Protein AF-A0A2A2Q3I4-F1 (afdb_monomer)

pLDDT: mean 73.1, std 19.19, range [35.22, 96.69]

Structure (mmCIF, N/CA/C/O backbone):
data_AF-A0A2A2Q3I4-F1
#
_entry.id   AF-A0A2A2Q3I4-F1
#
loop_
_atom_site.group_PDB
_atom_site.id
_atom_site.type_symbol
_atom_site.label_atom_id
_atom_site.label_alt_id
_atom_site.label_comp_id
_atom_site.label_asym_id
_atom_site.label_entity_id
_atom_site.label_seq_id
_atom_site.pdbx_PDB_ins_code
_atom_site.Cartn_x
_atom_site.Cartn_y
_atom_site.Cartn_z
_atom_site.occupancy
_atom_site.B_iso_or_equiv
_atom_site.auth_seq_id
_atom_site.auth_comp_id
_atom_site.auth_asym_id
_atom_site.auth_atom_id
_atom_site.pdbx_PDB_model_num
ATOM 1 N N . MET A 1 1 ? -49.721 25.293 -14.050 1.00 52.91 1 MET A N 1
ATOM 2 C CA . MET A 1 1 ? -49.684 25.487 -15.521 1.00 52.91 1 MET A CA 1
ATOM 3 C C . MET A 1 1 ? -48.793 26.660 -15.974 1.00 52.91 1 MET A C 1
ATOM 5 O O . MET A 1 1 ? -49.054 27.247 -17.011 1.00 52.91 1 MET A O 1
ATOM 9 N N . LYS A 1 2 ? -47.725 27.016 -15.240 1.00 48.75 2 LYS A N 1
ATOM 10 C CA . LYS A 1 2 ? -46.837 28.145 -15.600 1.00 48.75 2 LYS A CA 1
ATOM 11 C C . LYS A 1 2 ? -45.471 27.684 -16.133 1.00 48.75 2 LYS A C 1
ATOM 13 O O . LYS A 1 2 ? -44.851 28.378 -16.923 1.00 48.75 2 LYS A O 1
ATOM 18 N N . HIS A 1 3 ? -45.068 26.459 -15.789 1.00 54.72 3 HIS A N 1
ATOM 19 C CA . HIS A 1 3 ? -43.813 25.847 -16.243 1.00 54.72 3 HIS A CA 1
ATOM 20 C C . HIS A 1 3 ? -43.921 25.132 -17.601 1.00 54.72 3 HIS A C 1
ATOM 22 O O . HIS A 1 3 ? -42.904 24.892 -18.238 1.00 54.72 3 HIS A O 1
ATOM 28 N N . LEU A 1 4 ? -45.141 24.854 -18.084 1.00 57.91 4 LEU A N 1
ATOM 29 C CA . LEU A 1 4 ? -45.363 24.232 -19.397 1.00 57.91 4 LEU A CA 1
ATOM 30 C C . LEU A 1 4 ? -45.129 25.227 -20.552 1.00 57.91 4 LEU A C 1
ATOM 32 O O . LEU A 1 4 ? -44.600 24.862 -21.593 1.00 57.91 4 LEU A O 1
ATOM 36 N N . LEU A 1 5 ? -45.467 26.504 -20.344 1.00 56.69 5 LEU A N 1
ATOM 37 C CA . LEU A 1 5 ? -45.276 27.565 -21.340 1.00 56.69 5 LEU A CA 1
ATOM 38 C C . LEU A 1 5 ? -43.797 27.931 -21.537 1.00 56.69 5 LEU A C 1
ATOM 40 O O . LEU A 1 5 ? -43.394 28.248 -22.650 1.00 56.69 5 LEU A O 1
ATOM 44 N N . ILE A 1 6 ? -42.974 27.828 -20.489 1.00 59.81 6 ILE A N 1
ATOM 45 C CA . ILE A 1 6 ? -41.536 28.140 -20.564 1.00 59.81 6 ILE A CA 1
ATOM 46 C C . ILE A 1 6 ? -40.786 27.069 -21.377 1.00 59.81 6 ILE A C 1
ATOM 48 O O . ILE A 1 6 ? -39.891 27.402 -22.149 1.00 59.81 6 ILE A O 1
ATOM 52 N N . ALA A 1 7 ? -41.201 25.801 -21.288 1.00 59.38 7 ALA A N 1
ATOM 53 C CA . ALA A 1 7 ? -40.598 24.710 -22.057 1.00 59.38 7 ALA A CA 1
ATOM 54 C C . ALA A 1 7 ? -40.894 24.802 -23.570 1.00 59.38 7 ALA A C 1
ATOM 56 O O . ALA A 1 7 ? -40.043 24.457 -24.385 1.00 59.38 7 ALA A O 1
ATOM 57 N N . ILE A 1 8 ? -42.065 25.321 -23.956 1.00 60.41 8 ILE A N 1
ATOM 58 C CA . ILE A 1 8 ? -42.464 25.457 -25.369 1.00 60.41 8 ILE A CA 1
ATOM 59 C C . ILE A 1 8 ? -41.731 26.623 -26.056 1.00 60.41 8 ILE A C 1
ATOM 61 O O . ILE A 1 8 ? -41.378 26.517 -27.228 1.00 60.41 8 ILE A O 1
ATOM 65 N N . VAL A 1 9 ? -41.429 27.707 -25.331 1.00 59.09 9 VAL A N 1
ATOM 66 C CA . VAL A 1 9 ? -40.699 28.864 -25.889 1.00 59.09 9 VAL A CA 1
ATOM 67 C C . VAL A 1 9 ? -39.211 28.554 -26.112 1.00 59.09 9 VAL A C 1
ATOM 69 O O . VAL A 1 9 ? -38.618 29.069 -27.055 1.00 59.09 9 VAL A O 1
ATOM 72 N N . ILE A 1 10 ? -38.615 27.659 -25.315 1.00 60.22 10 ILE A N 1
ATOM 73 C CA . ILE A 1 10 ? -37.215 27.227 -25.494 1.00 60.22 10 ILE A CA 1
ATOM 74 C C . ILE A 1 10 ? -37.088 26.177 -26.620 1.00 60.22 10 ILE A C 1
ATOM 76 O O . ILE A 1 10 ? -36.038 26.069 -27.245 1.00 60.22 10 ILE A O 1
ATOM 80 N N . GLY A 1 11 ? -38.165 25.449 -26.941 1.00 54.72 11 GLY A N 1
ATOM 81 C CA . GLY A 1 11 ? -38.170 24.405 -27.975 1.00 54.72 11 GLY A CA 1
ATOM 82 C C . GLY A 1 11 ? -38.365 24.877 -29.426 1.00 54.72 11 GLY A C 1
ATOM 83 O O . GLY A 1 11 ? -38.193 24.070 -30.335 1.00 54.72 11 GLY A O 1
ATOM 84 N N . LEU A 1 12 ? -38.721 26.147 -29.673 1.00 55.59 12 LEU A N 1
ATOM 85 C CA . LEU A 1 12 ? -39.112 26.650 -31.009 1.00 55.59 12 LEU A CA 1
ATOM 86 C C . LEU A 1 12 ? -38.268 27.823 -31.546 1.00 55.59 12 LEU A C 1
ATOM 88 O O . LEU A 1 12 ? -38.518 28.298 -32.653 1.00 55.59 12 LEU A O 1
ATOM 92 N N . ALA A 1 13 ? -37.236 28.262 -30.824 1.00 52.59 13 ALA A N 1
ATOM 93 C CA . ALA A 1 13 ? -36.291 29.277 -31.289 1.00 52.59 13 ALA A CA 1
ATOM 94 C C . ALA A 1 13 ? -34.921 28.638 -31.558 1.00 52.59 13 ALA A C 1
ATOM 96 O O . ALA A 1 13 ? -34.104 28.508 -30.652 1.00 52.59 13 ALA A O 1
ATOM 97 N N . GLY A 1 14 ? -34.661 28.233 -32.806 1.00 39.81 14 GLY A N 1
ATOM 98 C CA . GLY A 1 14 ? -33.295 27.866 -33.202 1.00 39.81 14 GLY A CA 1
ATOM 99 C C . GLY A 1 14 ? -33.105 26.985 -34.433 1.00 39.81 14 GLY A C 1
ATOM 100 O O . GLY A 1 14 ? -31.966 26.694 -34.772 1.00 39.81 14 GLY A O 1
ATOM 101 N N . CYS A 1 15 ? -34.164 26.574 -35.136 1.00 53.16 15 CYS A N 1
ATOM 102 C CA . CYS A 1 15 ? -34.035 26.048 -36.497 1.00 53.16 15 CYS A CA 1
ATOM 103 C C . CYS A 1 15 ? -33.864 27.219 -37.481 1.00 53.16 15 CYS A C 1
ATOM 105 O O . CYS A 1 15 ? -34.847 27.716 -38.023 1.00 53.16 15 CYS A O 1
ATOM 107 N N . GLN A 1 16 ? -32.630 27.675 -37.704 1.00 49.62 16 GLN A N 1
ATOM 108 C CA . GLN A 1 16 ? -32.278 28.462 -38.889 1.00 49.62 16 GLN A CA 1
ATOM 109 C C . GLN A 1 16 ? -30.965 27.947 -39.474 1.00 49.62 16 GLN A C 1
ATOM 111 O O . GLN A 1 16 ? -29.887 28.137 -38.921 1.00 49.62 16 GLN A O 1
ATOM 116 N N . THR A 1 17 ? -31.097 27.267 -40.606 1.00 54.41 17 THR A N 1
ATOM 117 C CA . THR A 1 17 ? -30.033 26.803 -41.492 1.00 54.41 17 THR A CA 1
ATOM 118 C C . THR A 1 17 ? -29.375 28.007 -42.179 1.00 54.41 17 THR A C 1
ATOM 120 O O . THR A 1 17 ? -30.064 28.701 -42.930 1.00 54.41 17 THR A O 1
ATOM 123 N N . PRO A 1 18 ? -28.069 28.275 -42.004 1.00 46.94 18 PRO A N 1
ATOM 124 C CA . PRO A 1 18 ? -27.367 29.239 -42.842 1.00 46.94 18 PRO A CA 1
ATOM 125 C C . PRO A 1 18 ? -26.835 28.537 -44.100 1.00 46.94 18 PRO A C 1
ATOM 127 O O . PRO A 1 18 ? -26.198 27.487 -44.018 1.00 46.94 18 PRO A O 1
ATOM 130 N N . LEU A 1 19 ? -27.114 29.130 -45.264 1.00 54.78 19 LEU A N 1
ATOM 131 C CA . LEU A 1 19 ? -26.560 28.779 -46.578 1.00 54.78 19 LEU A CA 1
ATOM 132 C C . LEU A 1 19 ? -25.029 28.565 -46.539 1.00 54.78 19 LEU A C 1
ATOM 134 O O . LEU A 1 19 ? -24.338 29.248 -45.779 1.00 54.78 19 LEU A O 1
ATOM 138 N N . PRO A 1 20 ? -24.465 27.712 -47.417 1.00 53.28 20 PRO A N 1
ATOM 139 C CA . PRO A 1 20 ? -23.019 27.576 -47.532 1.00 53.28 20 PRO A CA 1
ATOM 140 C C . PRO A 1 20 ? -22.389 28.892 -48.027 1.00 53.28 20 PRO A C 1
ATOM 142 O O . PRO A 1 20 ? -22.934 29.535 -48.933 1.00 53.28 20 PRO A O 1
ATOM 145 N N . PRO A 1 21 ? -21.236 29.312 -47.478 1.00 48.69 21 PRO A N 1
ATOM 146 C CA . PRO A 1 21 ? -20.547 30.497 -47.952 1.00 48.69 21 PRO A CA 1
ATOM 147 C C . PRO A 1 21 ? -20.006 30.278 -49.368 1.00 48.69 21 PRO A C 1
ATOM 149 O O . PRO A 1 21 ? -19.389 29.266 -49.699 1.00 48.69 21 PRO A O 1
ATOM 152 N N . ARG A 1 22 ? -20.249 31.288 -50.201 1.00 44.34 22 ARG A N 1
ATOM 153 C CA . ARG A 1 22 ? -19.696 31.487 -51.540 1.00 44.34 22 ARG A CA 1
ATOM 154 C C . ARG A 1 22 ? -18.167 31.343 -51.486 1.00 44.34 22 ARG A C 1
ATOM 156 O O . ARG A 1 22 ? -17.498 32.119 -50.809 1.00 44.34 22 ARG A O 1
ATOM 163 N N . VAL A 1 23 ? -17.623 30.361 -52.200 1.00 45.72 23 VAL A N 1
ATOM 164 C CA . VAL A 1 23 ? -16.176 30.165 -52.357 1.00 45.72 23 VAL A CA 1
ATOM 165 C C . VAL A 1 23 ? -15.614 31.327 -53.179 1.00 45.72 23 VAL A C 1
ATOM 167 O O . VAL A 1 23 ? -15.883 31.439 -54.373 1.00 45.72 23 VAL A O 1
ATOM 170 N N . LEU A 1 24 ? -14.838 32.199 -52.539 1.00 53.50 24 LEU A N 1
ATOM 171 C CA . LEU A 1 24 ? -13.830 33.002 -53.227 1.00 53.50 24 LEU A CA 1
ATOM 172 C C . LEU A 1 24 ? -12.570 32.131 -53.365 1.00 53.50 24 LEU A C 1
ATOM 174 O O . LEU A 1 24 ? -12.209 31.456 -52.397 1.00 53.50 24 LEU A O 1
ATOM 178 N N . PRO A 1 25 ? -11.899 32.098 -54.530 1.00 52.44 25 PRO A N 1
ATOM 179 C CA . PRO A 1 25 ? -10.667 31.335 -54.676 1.00 52.44 25 PRO A CA 1
ATOM 180 C C . PRO A 1 25 ? -9.593 31.921 -53.752 1.00 52.44 25 PRO A C 1
ATOM 182 O O . PRO A 1 25 ? -9.322 33.122 -53.775 1.00 52.44 25 PRO A O 1
ATOM 185 N N . ALA A 1 26 ? -8.993 31.070 -52.919 1.00 50.06 26 ALA A N 1
ATOM 186 C CA . ALA A 1 26 ? -7.840 31.441 -52.109 1.00 50.06 26 ALA A CA 1
ATOM 187 C C . ALA A 1 26 ? -6.639 31.791 -53.016 1.00 50.06 26 ALA A C 1
ATOM 189 O O . ALA A 1 26 ? -6.470 31.167 -54.069 1.00 50.06 26 ALA A O 1
ATOM 190 N N . PRO A 1 27 ? -5.780 32.751 -52.623 1.00 49.56 27 PRO A N 1
ATOM 191 C CA . PRO A 1 27 ? -4.542 33.024 -53.338 1.00 49.56 27 PRO A CA 1
ATOM 192 C C . PRO A 1 27 ? -3.613 31.808 -53.237 1.00 49.56 27 PRO A C 1
ATOM 194 O O . PRO A 1 27 ? -3.514 31.166 -52.188 1.00 49.56 27 PRO A O 1
ATOM 197 N N . ALA A 1 28 ? -2.944 31.481 -54.343 1.00 51.03 28 ALA A N 1
ATOM 198 C CA . ALA A 1 28 ? -2.016 30.364 -54.426 1.00 51.03 28 ALA A CA 1
ATOM 199 C C . ALA A 1 28 ? -0.941 30.460 -53.330 1.00 51.03 28 ALA A C 1
ATOM 201 O O . ALA A 1 28 ? -0.192 31.432 -53.240 1.00 51.03 28 ALA A O 1
ATOM 202 N N . LYS A 1 29 ? -0.875 29.426 -52.490 1.00 44.28 29 LYS A N 1
ATOM 203 C CA . LYS A 1 29 ? 0.183 29.225 -51.499 1.00 44.28 29 LYS A CA 1
ATOM 204 C C . LYS A 1 29 ? 1.506 29.022 -52.259 1.00 44.28 29 LYS A C 1
ATOM 206 O O . LYS A 1 29 ? 1.539 28.142 -53.121 1.00 44.28 29 LYS A O 1
ATOM 211 N N . PRO A 1 30 ? 2.587 29.773 -51.986 1.00 49.16 30 PRO A N 1
ATOM 212 C CA . PRO A 1 30 ? 3.879 29.434 -52.561 1.00 49.16 30 PRO A CA 1
ATOM 213 C C . PRO A 1 30 ? 4.307 28.073 -52.005 1.00 49.16 30 PRO A C 1
ATOM 215 O O . PRO A 1 30 ? 4.195 27.826 -50.802 1.00 49.16 30 PRO A O 1
ATOM 218 N N . LEU A 1 31 ? 4.744 27.176 -52.895 1.00 48.69 31 LEU A N 1
ATOM 219 C CA . LEU A 1 31 ? 5.351 25.899 -52.530 1.00 48.69 31 LEU 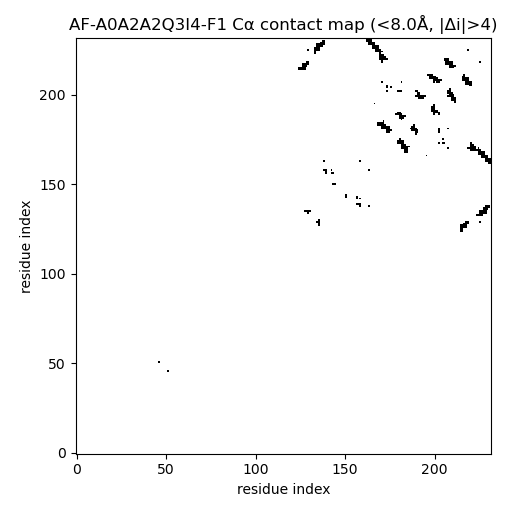A CA 1
ATOM 220 C C . LEU A 1 31 ? 6.467 26.175 -51.513 1.00 48.69 31 LEU A C 1
ATOM 222 O O . LEU A 1 31 ? 7.474 26.801 -51.843 1.00 48.69 31 LEU A O 1
ATOM 226 N N . ALA A 1 32 ? 6.284 25.720 -50.276 1.00 47.38 32 ALA A N 1
ATOM 227 C CA . ALA A 1 32 ? 7.365 25.671 -49.310 1.00 47.38 32 ALA A CA 1
ATOM 228 C C . ALA A 1 32 ? 8.391 24.657 -49.828 1.00 47.38 32 ALA A C 1
ATOM 230 O O . ALA A 1 32 ? 8.095 23.467 -49.946 1.00 47.38 32 ALA A O 1
ATOM 231 N N . ALA A 1 33 ? 9.577 25.148 -50.182 1.00 54.88 33 ALA A N 1
ATOM 232 C CA . ALA A 1 33 ? 10.729 24.309 -50.453 1.00 54.88 33 ALA A CA 1
ATOM 233 C C . ALA A 1 33 ? 11.006 23.435 -49.221 1.00 54.88 33 ALA A C 1
ATOM 235 O O . ALA A 1 33 ? 11.045 23.927 -48.093 1.00 54.88 33 ALA A O 1
ATOM 236 N N . ILE A 1 34 ? 11.168 22.135 -49.448 1.00 55.25 34 ILE A N 1
ATOM 237 C CA . ILE A 1 34 ? 11.555 21.164 -48.425 1.00 55.25 34 ILE A CA 1
ATOM 238 C C . ILE A 1 34 ? 12.957 21.562 -47.927 1.00 55.25 34 ILE A C 1
ATOM 240 O O . ILE A 1 34 ? 13.877 21.617 -48.748 1.00 55.25 34 ILE A O 1
ATOM 244 N N . PRO A 1 35 ? 13.160 21.866 -46.632 1.00 60.84 35 PRO A N 1
ATOM 245 C CA . PRO A 1 35 ? 14.504 22.073 -46.105 1.00 60.84 35 PRO A CA 1
ATOM 246 C C . PRO A 1 35 ? 15.283 20.745 -46.140 1.00 60.84 35 PRO A C 1
ATOM 248 O O . PRO A 1 35 ? 14.688 19.691 -45.893 1.00 60.84 35 PRO A O 1
ATOM 251 N N . PRO A 1 36 ? 16.597 20.754 -46.444 1.00 68.56 36 PRO A N 1
ATOM 252 C CA . PRO A 1 36 ? 17.406 19.543 -46.373 1.00 68.56 36 PRO A CA 1
ATOM 253 C C . PRO A 1 36 ? 17.405 18.978 -44.941 1.00 68.56 36 PRO A C 1
ATOM 255 O O . PRO A 1 36 ? 17.261 19.742 -43.980 1.00 68.56 36 PRO A O 1
ATOM 258 N N . PRO A 1 37 ? 17.553 17.650 -44.780 1.00 64.75 37 PRO A N 1
ATOM 259 C CA . PRO A 1 37 ? 17.555 17.025 -43.465 1.00 64.75 37 PRO A CA 1
ATOM 260 C C . PRO A 1 37 ? 18.693 17.584 -42.595 1.00 64.75 37 PRO A C 1
ATOM 262 O O . PRO A 1 37 ? 19.764 17.905 -43.120 1.00 64.75 37 PRO A O 1
ATOM 265 N N . PRO A 1 38 ? 18.488 17.696 -41.271 1.00 62.59 38 PRO A N 1
ATOM 266 C CA . PRO A 1 38 ? 19.529 18.147 -40.361 1.00 62.59 38 PRO A CA 1
ATOM 267 C C . PRO A 1 38 ? 20.717 17.181 -40.398 1.00 62.59 38 PRO A C 1
ATOM 269 O O . PRO A 1 38 ? 20.547 15.964 -40.299 1.00 62.59 38 PRO A O 1
ATOM 272 N N . SER A 1 39 ? 21.924 17.732 -40.530 1.00 66.88 39 SER A N 1
ATOM 273 C CA . SER A 1 39 ? 23.168 16.976 -40.391 1.00 66.88 39 SER A CA 1
ATOM 274 C C . SER A 1 39 ? 23.204 16.267 -39.031 1.00 66.88 39 SER A C 1
ATOM 276 O O . SER A 1 39 ? 22.794 16.867 -38.031 1.00 66.88 39 SER A O 1
ATOM 278 N N . PRO A 1 40 ? 23.700 15.019 -38.954 1.00 67.75 40 PRO A N 1
ATOM 279 C CA . PRO A 1 40 ? 23.833 14.332 -37.678 1.00 67.75 40 PRO A CA 1
ATOM 280 C C . PRO A 1 40 ? 24.764 15.124 -36.744 1.00 67.75 40 PRO A C 1
ATOM 282 O O . PRO A 1 40 ? 25.735 15.727 -37.217 1.00 67.75 40 PRO A O 1
ATOM 285 N N . PRO A 1 41 ? 24.492 15.138 -35.427 1.00 59.78 41 PRO A N 1
ATOM 286 C CA . PRO A 1 41 ? 25.387 15.758 -34.464 1.00 59.78 41 PRO A CA 1
ATOM 287 C C . PRO A 1 41 ? 26.762 15.091 -34.544 1.00 59.78 41 PRO A C 1
ATOM 289 O O . PRO A 1 41 ? 26.869 13.867 -34.651 1.00 59.78 41 PRO A O 1
ATOM 292 N N . ALA A 1 42 ? 27.816 15.908 -34.507 1.00 64.94 42 ALA A N 1
ATOM 293 C CA . ALA A 1 42 ? 29.184 15.416 -34.444 1.00 64.94 42 ALA A CA 1
ATOM 294 C C . ALA A 1 42 ? 29.332 14.438 -33.259 1.00 64.94 42 ALA A C 1
ATOM 296 O O . ALA A 1 42 ? 28.777 14.704 -32.187 1.00 64.94 42 ALA A O 1
ATOM 297 N N . PRO A 1 43 ? 30.058 13.318 -33.423 1.00 55.34 43 PRO A N 1
ATOM 298 C CA . PRO A 1 43 ? 30.292 12.393 -32.325 1.00 55.34 43 PRO A CA 1
ATOM 299 C C . PRO A 1 43 ? 30.989 13.135 -31.180 1.00 55.34 43 PRO A C 1
ATOM 301 O O . PRO A 1 43 ? 32.009 13.797 -31.382 1.00 55.34 43 PRO A O 1
ATOM 304 N N . ALA A 1 44 ? 30.413 13.041 -29.981 1.00 62.00 44 ALA A N 1
ATOM 305 C CA . ALA A 1 44 ? 31.029 13.565 -28.771 1.00 62.00 44 ALA A CA 1
ATOM 306 C C . ALA A 1 44 ? 32.421 12.927 -28.593 1.00 62.00 44 ALA A C 1
ATOM 308 O O . ALA A 1 44 ? 32.564 11.722 -28.832 1.00 62.00 44 ALA A O 1
ATOM 309 N N . PRO A 1 45 ? 33.450 13.692 -28.186 1.00 57.94 45 PRO A N 1
ATOM 310 C CA . PRO A 1 45 ? 34.763 13.121 -27.932 1.00 57.94 45 PRO A CA 1
ATOM 311 C C . PRO A 1 45 ? 34.631 12.055 -26.842 1.00 57.94 45 PRO A C 1
ATOM 313 O O . PRO A 1 45 ? 34.061 12.307 -25.779 1.00 57.94 45 PRO A O 1
ATOM 316 N N . ALA A 1 46 ? 35.128 10.850 -27.128 1.00 61.41 46 ALA A N 1
ATOM 317 C CA . ALA A 1 46 ? 35.172 9.772 -26.152 1.00 61.41 46 ALA A CA 1
ATOM 318 C C . ALA A 1 46 ? 35.874 10.271 -24.874 1.00 61.41 46 ALA A C 1
ATOM 320 O O . ALA A 1 46 ? 36.875 10.991 -24.984 1.00 61.41 46 ALA A O 1
ATOM 321 N N . PRO A 1 47 ? 35.376 9.922 -23.672 1.00 59.75 47 PRO A N 1
ATOM 322 C CA . PRO A 1 47 ? 36.055 10.275 -22.435 1.00 59.75 47 PRO A CA 1
ATOM 323 C C . PRO A 1 47 ? 37.485 9.749 -22.518 1.00 59.75 47 PRO A C 1
ATOM 325 O O . PRO A 1 47 ? 37.712 8.563 -22.761 1.00 59.75 47 PRO A O 1
ATOM 328 N N . THR A 1 48 ? 38.455 10.649 -22.387 1.00 66.50 48 THR A N 1
ATOM 329 C CA . THR A 1 48 ? 39.864 10.286 -22.480 1.00 66.50 48 THR A CA 1
ATOM 330 C C . THR A 1 48 ? 40.163 9.266 -21.384 1.00 66.50 48 THR A C 1
ATOM 332 O O . THR A 1 48 ? 39.843 9.489 -20.215 1.00 66.50 48 THR A O 1
ATOM 335 N N . SER A 1 49 ? 40.752 8.127 -21.755 1.00 69.88 49 SER A N 1
ATOM 336 C CA . SER A 1 49 ? 41.135 7.046 -20.833 1.00 69.88 49 SER A CA 1
ATOM 337 C C . SER A 1 49 ? 41.883 7.571 -19.602 1.00 69.88 49 SER A C 1
ATOM 339 O O . SER A 1 49 ? 41.636 7.116 -18.490 1.00 69.88 49 SER A O 1
ATOM 341 N N . ALA A 1 50 ? 42.680 8.628 -19.780 1.00 76.00 50 ALA A N 1
ATOM 342 C CA . ALA A 1 50 ? 43.377 9.343 -18.717 1.00 76.00 50 ALA A CA 1
ATOM 343 C C . ALA A 1 50 ? 42.457 9.872 -17.593 1.00 76.00 50 ALA A C 1
ATOM 345 O O . ALA A 1 50 ? 42.822 9.807 -16.420 1.00 76.00 50 ALA A O 1
ATOM 346 N N . SER A 1 51 ? 41.255 10.371 -17.911 1.00 80.88 51 SER A N 1
ATOM 347 C CA . SER A 1 51 ? 40.306 10.870 -16.901 1.00 80.88 51 SER A CA 1
ATOM 348 C C . SER A 1 51 ? 39.717 9.731 -16.064 1.00 80.88 51 SER A C 1
ATOM 350 O O . SER A 1 51 ? 39.554 9.863 -14.849 1.00 80.88 51 SER A O 1
ATOM 352 N N . LEU A 1 52 ? 39.447 8.587 -16.698 1.00 86.06 52 LEU A N 1
ATOM 353 C CA . LEU A 1 52 ? 38.970 7.384 -16.019 1.00 86.06 52 LEU A CA 1
ATOM 354 C C . LEU A 1 52 ? 40.065 6.804 -15.115 1.00 86.06 52 LEU A C 1
ATOM 356 O O . LEU A 1 52 ? 39.806 6.520 -13.947 1.00 86.06 52 LEU A O 1
ATOM 360 N N . GLU A 1 53 ? 41.299 6.706 -15.608 1.00 88.62 53 GLU A N 1
ATOM 361 C CA . GLU A 1 53 ? 42.449 6.251 -14.819 1.00 88.62 53 GLU A CA 1
ATOM 362 C C . GLU A 1 53 ? 42.720 7.159 -13.613 1.00 88.62 53 GLU A C 1
ATOM 364 O O . GLU A 1 53 ? 43.025 6.675 -12.522 1.00 88.62 53 GLU A O 1
ATOM 369 N N . GLN A 1 54 ? 42.566 8.477 -13.773 1.00 91.12 54 GLN A N 1
ATOM 370 C CA . GLN A 1 54 ? 42.698 9.422 -12.668 1.00 91.12 54 GLN A CA 1
ATOM 371 C C . GLN A 1 54 ? 41.604 9.223 -11.611 1.00 91.12 54 GLN A C 1
ATOM 373 O O . GLN A 1 54 ? 41.915 9.202 -10.420 1.00 91.12 54 GLN A O 1
ATOM 378 N N . LYS A 1 55 ? 40.346 9.012 -12.021 1.00 93.38 55 LYS A N 1
ATOM 379 C CA . LYS A 1 55 ? 39.250 8.710 -11.087 1.00 93.38 55 LYS A CA 1
ATOM 380 C C . LYS A 1 55 ? 39.461 7.391 -10.350 1.00 93.38 55 LYS A C 1
ATOM 382 O O . LYS A 1 55 ? 39.218 7.338 -9.150 1.00 93.38 55 LYS A O 1
ATOM 387 N N . LEU A 1 56 ? 39.959 6.358 -11.030 1.00 94.06 56 LEU A N 1
ATOM 388 C CA . LEU A 1 56 ? 40.276 5.076 -10.395 1.00 94.06 56 LEU A CA 1
ATOM 389 C C . LEU A 1 56 ? 41.380 5.220 -9.343 1.00 94.06 56 LEU A C 1
ATOM 391 O O . LEU A 1 56 ? 41.240 4.698 -8.239 1.00 94.06 56 LEU A O 1
ATOM 395 N N . ARG A 1 57 ? 42.445 5.976 -9.641 1.00 94.00 57 ARG A N 1
ATOM 396 C CA . ARG A 1 57 ? 43.502 6.267 -8.656 1.00 94.00 57 ARG A CA 1
ATOM 397 C C . ARG A 1 57 ? 42.964 7.056 -7.465 1.00 94.00 57 ARG A C 1
ATOM 399 O O . ARG A 1 57 ? 43.273 6.723 -6.326 1.00 94.00 57 ARG A O 1
ATOM 406 N N . GLN A 1 58 ? 42.126 8.058 -7.721 1.00 95.44 58 GLN A N 1
ATOM 407 C CA . GLN A 1 58 ? 41.506 8.858 -6.667 1.00 95.44 58 GLN A CA 1
ATOM 408 C C . GLN A 1 58 ? 40.577 8.016 -5.782 1.00 95.44 58 GLN A C 1
ATOM 410 O O . GLN A 1 58 ? 40.594 8.147 -4.561 1.00 95.44 58 GLN A O 1
ATOM 415 N N . GLN A 1 59 ? 39.796 7.120 -6.383 1.00 95.69 59 GLN A N 1
ATOM 416 C CA . GLN A 1 59 ? 38.912 6.220 -5.652 1.00 95.69 59 GLN A CA 1
ATOM 417 C C . GLN A 1 59 ? 39.704 5.213 -4.809 1.00 95.69 59 GLN A C 1
ATOM 419 O O . GLN A 1 59 ? 39.339 4.975 -3.661 1.00 95.69 59 GLN A O 1
ATOM 424 N N . ALA A 1 60 ? 40.805 4.667 -5.333 1.00 95.88 60 ALA A N 1
ATOM 425 C CA . ALA A 1 60 ? 41.676 3.765 -4.580 1.00 95.88 60 ALA A CA 1
ATOM 426 C C . ALA A 1 60 ? 42.271 4.452 -3.338 1.00 95.88 60 ALA A C 1
ATOM 428 O O . ALA A 1 60 ? 42.182 3.911 -2.238 1.00 95.88 60 ALA A O 1
ATOM 429 N N . GLN A 1 61 ? 42.775 5.681 -3.493 1.00 96.38 61 GLN A N 1
ATOM 430 C CA . GLN A 1 61 ? 43.291 6.486 -2.378 1.00 96.38 61 GLN A CA 1
ATOM 431 C C . GLN A 1 61 ? 42.211 6.796 -1.334 1.00 96.38 61 GLN A C 1
ATOM 433 O O . GLN A 1 61 ? 42.473 6.785 -0.133 1.00 96.38 61 GLN A O 1
ATOM 438 N N . TYR A 1 62 ? 40.984 7.057 -1.783 1.00 96.69 62 TYR A N 1
ATOM 439 C CA . TYR A 1 62 ? 39.864 7.316 -0.885 1.00 96.69 62 TYR A CA 1
ATOM 440 C C . TYR A 1 62 ? 39.481 6.077 -0.063 1.00 96.69 62 TYR A C 1
ATOM 442 O O . TYR A 1 62 ? 39.262 6.179 1.143 1.00 96.69 62 TYR A O 1
ATOM 450 N N . ILE A 1 63 ? 39.447 4.900 -0.694 1.00 96.44 63 ILE A N 1
ATOM 451 C CA . ILE A 1 63 ? 39.171 3.630 -0.009 1.00 96.44 63 ILE A CA 1
ATOM 452 C C . ILE A 1 63 ? 40.253 3.340 1.035 1.00 96.44 63 ILE A C 1
ATOM 454 O O . ILE A 1 63 ? 39.928 2.990 2.167 1.00 96.44 63 ILE A O 1
ATOM 458 N N . GLU A 1 64 ? 41.524 3.539 0.691 1.00 96.19 64 GLU A N 1
ATOM 459 C CA . GLU A 1 64 ? 42.642 3.325 1.614 1.00 96.19 64 GLU A CA 1
ATOM 460 C C . GLU A 1 64 ? 42.560 4.244 2.845 1.00 96.19 64 GLU A C 1
ATOM 462 O O . GLU A 1 64 ? 42.737 3.793 3.978 1.00 96.19 64 GLU A O 1
ATOM 467 N N . ALA A 1 65 ? 42.188 5.513 2.649 1.00 95.88 65 ALA A N 1
ATOM 468 C CA . ALA A 1 65 ? 41.984 6.452 3.749 1.00 95.88 65 ALA A CA 1
ATOM 469 C C . ALA A 1 65 ? 40.839 6.024 4.686 1.00 95.88 65 ALA A C 1
ATOM 471 O O . ALA A 1 65 ? 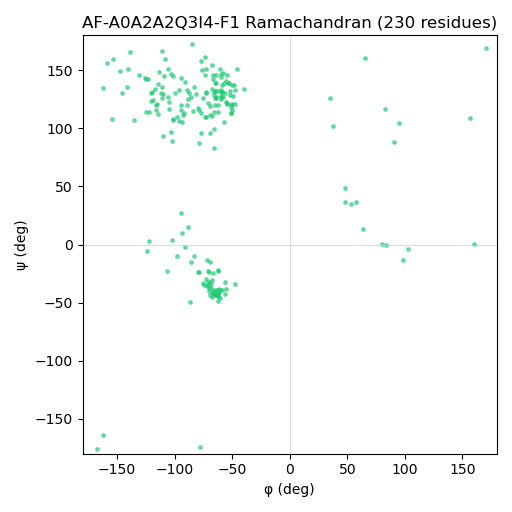40.975 6.117 5.908 1.00 95.88 65 ALA A O 1
ATOM 472 N N . LEU A 1 66 ? 39.728 5.523 4.135 1.00 96.69 66 LEU A N 1
ATOM 473 C CA . LEU A 1 66 ? 38.607 5.013 4.930 1.00 96.69 66 LEU A CA 1
ATOM 474 C C . LEU A 1 66 ? 38.985 3.758 5.727 1.00 96.69 66 LEU A C 1
ATOM 476 O O . LEU A 1 66 ? 38.598 3.633 6.889 1.00 96.69 66 LEU A O 1
ATOM 480 N N . ILE A 1 67 ? 39.760 2.848 5.130 1.00 96.38 67 ILE A N 1
ATOM 481 C CA . ILE A 1 67 ? 40.265 1.653 5.822 1.00 96.38 67 ILE A CA 1
ATOM 482 C C . ILE A 1 67 ? 41.162 2.073 6.991 1.00 96.38 67 ILE A C 1
ATOM 484 O O . ILE A 1 67 ? 40.924 1.655 8.121 1.00 96.38 67 ILE A O 1
ATOM 488 N N . SER A 1 68 ? 42.110 2.984 6.756 1.00 9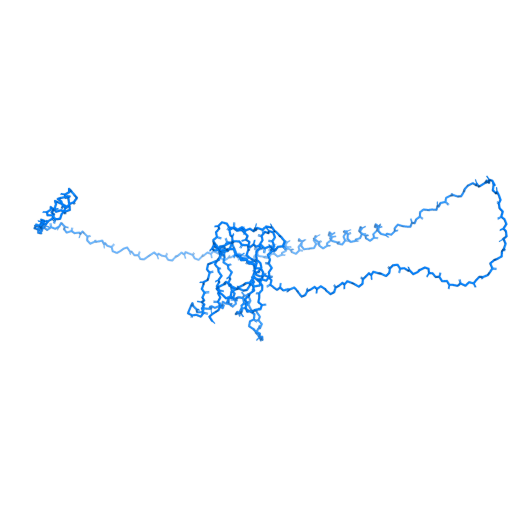4.69 68 SER A N 1
ATOM 489 C CA . SER A 1 68 ? 42.998 3.497 7.805 1.00 94.69 68 SER A CA 1
ATOM 490 C C . SER A 1 68 ? 42.235 4.163 8.959 1.00 94.69 68 SER A C 1
ATOM 492 O O . SER A 1 68 ? 42.577 3.974 10.129 1.00 94.69 68 SER A O 1
ATOM 494 N N . GLN A 1 69 ? 41.165 4.909 8.662 1.00 95.00 69 GLN A N 1
ATOM 495 C CA . GLN A 1 69 ? 40.312 5.494 9.699 1.00 95.00 69 GLN A CA 1
ATOM 496 C C . GLN A 1 69 ? 39.585 4.431 10.524 1.00 95.00 69 GLN A C 1
ATOM 498 O O . GLN A 1 69 ? 39.551 4.535 11.752 1.00 95.00 69 GLN A O 1
ATOM 503 N N . ASN A 1 70 ? 39.032 3.406 9.877 1.00 94.38 70 ASN A N 1
ATOM 504 C CA . ASN A 1 70 ? 38.378 2.305 10.576 1.00 94.38 70 ASN A CA 1
ATOM 505 C C . ASN A 1 70 ? 39.359 1.526 11.458 1.00 94.38 70 ASN A C 1
ATOM 507 O O . ASN A 1 70 ? 39.023 1.220 12.603 1.00 94.38 70 ASN A O 1
ATOM 511 N N . ASP A 1 71 ? 40.583 1.283 10.991 1.00 94.56 71 ASP A N 1
ATOM 512 C CA . ASP A 1 71 ? 41.631 0.648 11.795 1.00 94.56 71 ASP A CA 1
ATOM 513 C C . ASP A 1 71 ? 41.995 1.499 13.018 1.00 94.56 71 ASP A C 1
ATOM 515 O O . ASP A 1 71 ? 42.085 0.988 14.136 1.00 94.56 71 ASP A O 1
ATOM 519 N N . ALA A 1 72 ? 42.120 2.819 12.850 1.00 91.38 72 ALA A N 1
ATOM 520 C CA . ALA A 1 72 ? 42.398 3.733 13.955 1.00 91.38 72 ALA A CA 1
ATOM 521 C C . ALA A 1 72 ? 41.262 3.766 14.992 1.00 91.38 72 ALA A C 1
ATOM 523 O O . ALA A 1 72 ? 41.518 3.778 16.199 1.00 91.38 72 ALA A O 1
ATOM 524 N N . LEU A 1 73 ? 40.003 3.765 14.548 1.00 91.31 73 LEU A N 1
ATOM 525 C CA . LEU A 1 73 ? 38.842 3.694 15.439 1.00 91.31 73 LEU A CA 1
ATOM 526 C C . LEU A 1 73 ? 38.774 2.348 16.164 1.00 91.31 73 LEU A C 1
ATOM 528 O O . LEU A 1 73 ? 38.538 2.311 17.371 1.00 91.31 73 LEU A O 1
ATOM 532 N N . THR A 1 74 ? 39.057 1.257 15.456 1.00 90.31 74 THR A N 1
ATOM 533 C CA . THR A 1 74 ? 39.101 -0.095 16.022 1.00 90.31 74 THR A CA 1
ATOM 534 C C . THR A 1 74 ? 40.188 -0.204 17.090 1.00 90.31 74 THR A C 1
ATOM 536 O O . THR A 1 74 ? 39.926 -0.691 18.190 1.00 90.31 74 THR A O 1
ATOM 539 N N . ALA A 1 75 ? 41.380 0.342 16.835 1.00 84.00 75 ALA A N 1
ATOM 540 C CA . ALA A 1 75 ? 42.462 0.403 17.815 1.00 84.00 75 ALA A CA 1
ATOM 541 C C . ALA A 1 75 ? 42.090 1.253 19.045 1.00 84.00 75 ALA A C 1
ATOM 543 O O . ALA A 1 75 ? 42.397 0.872 20.176 1.00 84.00 75 ALA A O 1
ATOM 544 N N . LYS A 1 76 ? 41.382 2.376 18.856 1.00 84.88 76 LYS A N 1
ATOM 545 C CA . LYS A 1 76 ? 40.889 3.207 19.968 1.00 84.88 76 LYS A CA 1
ATOM 546 C C . LYS A 1 76 ? 39.858 2.481 20.829 1.00 84.88 76 LYS A C 1
ATOM 548 O O . LYS A 1 76 ? 39.920 2.581 22.052 1.00 84.88 76 LYS A O 1
ATOM 553 N N . LEU A 1 77 ? 38.944 1.735 20.214 1.00 84.38 77 LEU A N 1
ATOM 554 C CA . LEU A 1 77 ? 37.945 0.938 20.932 1.00 84.38 77 LEU A CA 1
ATOM 555 C C . LEU A 1 77 ? 38.584 -0.239 21.682 1.00 84.38 77 LEU A C 1
ATOM 557 O O . LEU A 1 77 ? 38.198 -0.524 22.815 1.00 84.38 77 LEU A O 1
ATOM 561 N N . ALA A 1 78 ? 39.599 -0.881 21.100 1.00 80.75 78 ALA A N 1
ATOM 562 C CA . ALA A 1 78 ? 40.362 -1.930 21.772 1.00 80.75 78 ALA A CA 1
ATOM 563 C C . ALA A 1 78 ? 41.171 -1.383 22.964 1.00 80.75 78 ALA A C 1
ATOM 565 O O . ALA A 1 78 ? 41.174 -1.989 24.034 1.00 80.75 78 ALA A O 1
ATOM 566 N N . GLY A 1 79 ? 41.798 -0.210 22.819 1.00 69.69 79 GLY A N 1
ATOM 567 C CA . GLY A 1 79 ? 42.538 0.451 23.899 1.00 69.69 79 GLY A CA 1
ATOM 568 C C . GLY A 1 79 ? 41.649 0.962 25.039 1.00 69.69 79 GLY A C 1
ATOM 569 O O . GLY A 1 79 ? 42.044 0.895 26.200 1.00 69.69 79 GLY A O 1
ATOM 570 N N . ALA A 1 80 ? 40.428 1.415 24.737 1.00 63.25 80 ALA A N 1
ATOM 571 C CA . ALA A 1 80 ? 39.472 1.892 25.740 1.00 63.25 80 ALA A CA 1
ATOM 572 C C . ALA A 1 80 ? 38.877 0.767 26.613 1.00 63.25 80 ALA A C 1
ATOM 574 O O . ALA A 1 80 ? 38.459 1.029 27.738 1.00 63.25 80 ALA A O 1
ATOM 575 N N . ASN A 1 81 ? 38.877 -0.482 26.132 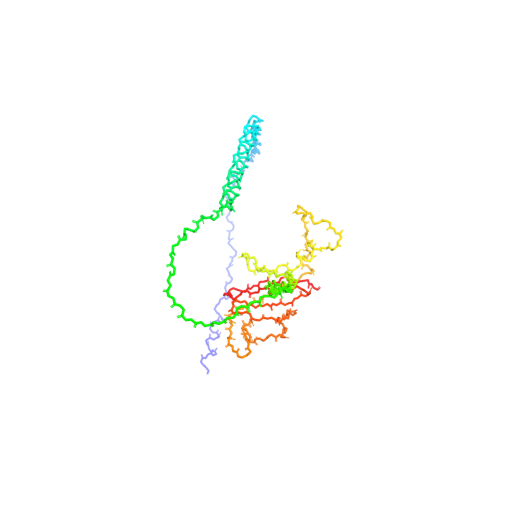1.00 58.88 81 ASN A N 1
ATOM 576 C CA . ASN A 1 81 ? 38.377 -1.650 26.870 1.00 58.88 81 ASN A CA 1
ATOM 577 C C . ASN A 1 81 ? 39.455 -2.376 27.705 1.00 58.88 81 ASN A C 1
ATOM 579 O O . ASN A 1 81 ? 39.139 -3.327 28.416 1.00 58.88 81 ASN A O 1
ATOM 583 N N . GLY A 1 82 ? 40.716 -1.934 27.656 1.00 51.56 82 GLY A N 1
ATOM 584 C CA . GLY A 1 82 ? 41.847 -2.525 28.387 1.00 51.56 82 GLY A CA 1
ATOM 585 C C . GLY A 1 82 ? 42.160 -1.875 29.742 1.00 51.56 82 GLY A C 1
ATOM 586 O O . GLY A 1 82 ? 43.316 -1.874 30.160 1.00 51.56 82 GLY A O 1
ATOM 587 N N . GLY A 1 83 ? 41.175 -1.268 30.411 1.00 40.69 83 GLY A N 1
ATOM 588 C CA . GLY A 1 83 ? 41.369 -0.558 31.679 1.00 40.69 83 GLY A CA 1
ATOM 589 C C . GLY A 1 83 ? 41.504 -1.487 32.890 1.00 40.69 83 GLY A C 1
ATOM 590 O O . GLY A 1 83 ? 40.511 -1.880 33.496 1.00 40.69 83 GLY A O 1
ATOM 591 N N . THR A 1 84 ? 42.741 -1.793 33.275 1.00 48.50 84 THR A N 1
ATOM 592 C CA . THR A 1 84 ? 43.141 -2.356 34.575 1.00 48.50 84 THR A CA 1
ATOM 593 C C . THR A 1 84 ? 42.567 -1.513 35.734 1.00 48.50 84 THR A C 1
ATOM 595 O O . THR A 1 84 ? 42.717 -0.289 35.703 1.00 48.50 84 THR A O 1
ATOM 598 N N . PRO A 1 85 ? 41.931 -2.092 36.775 1.00 48.56 85 PRO A N 1
ATOM 599 C CA . PRO A 1 85 ? 41.404 -1.299 37.886 1.00 48.56 85 PRO A CA 1
ATOM 600 C C . PRO A 1 85 ? 42.544 -0.794 38.798 1.00 48.56 85 PRO A C 1
ATOM 602 O O . PRO A 1 85 ? 43.534 -1.505 38.984 1.00 48.56 85 PRO A O 1
ATOM 605 N N . PRO A 1 86 ? 42.433 0.408 39.397 1.00 50.81 86 PRO A N 1
ATOM 606 C CA . PRO A 1 86 ? 43.457 0.939 40.297 1.00 50.81 86 PRO A CA 1
ATOM 607 C C . PRO A 1 86 ? 43.458 0.209 41.657 1.00 50.81 86 PRO A C 1
ATOM 609 O O . PRO A 1 86 ? 42.402 -0.245 42.113 1.00 50.81 86 PRO A O 1
ATOM 612 N N . PRO A 1 87 ? 44.610 0.122 42.351 1.00 43.94 87 PRO A N 1
ATOM 613 C CA . PRO A 1 87 ? 44.693 -0.498 43.669 1.00 43.94 87 PRO A CA 1
ATOM 614 C C . PRO A 1 87 ? 43.996 0.389 44.707 1.00 43.94 87 PRO A C 1
ATOM 616 O O . PRO A 1 87 ? 44.353 1.552 44.896 1.00 43.94 87 PRO A O 1
ATOM 619 N N . ARG A 1 88 ? 42.987 -0.153 45.398 1.00 40.84 88 ARG A N 1
ATOM 620 C CA . ARG A 1 88 ? 42.369 0.521 46.545 1.00 40.84 88 ARG A CA 1
ATOM 621 C C . ARG A 1 88 ? 43.279 0.393 47.768 1.00 40.84 88 ARG A C 1
ATOM 623 O O . ARG A 1 88 ? 43.474 -0.698 48.295 1.00 40.84 88 ARG A O 1
ATOM 630 N N . THR A 1 89 ? 43.812 1.531 48.201 1.00 41.53 89 THR A N 1
ATOM 631 C CA . THR A 1 89 ? 44.546 1.743 49.453 1.00 41.53 89 THR A CA 1
ATOM 632 C C . THR A 1 89 ? 43.691 1.383 50.674 1.00 41.53 89 THR A C 1
ATOM 634 O O . THR A 1 89 ? 42.544 1.810 50.791 1.00 41.53 89 THR A O 1
ATOM 637 N N . VAL A 1 90 ? 44.277 0.600 51.580 1.00 50.41 90 VAL A N 1
ATOM 638 C CA . VAL A 1 90 ? 43.722 0.128 52.859 1.00 50.41 90 VAL A CA 1
ATOM 639 C C . VAL A 1 90 ? 44.041 1.132 53.974 1.00 50.41 90 VAL A C 1
ATOM 641 O O . VAL A 1 90 ? 45.194 1.533 54.105 1.00 50.41 90 VAL A O 1
ATOM 644 N N . ALA A 1 91 ? 43.053 1.497 54.801 1.00 37.25 91 ALA A N 1
ATOM 645 C CA . ALA A 1 91 ? 43.226 2.180 56.097 1.00 37.25 91 ALA A CA 1
ATOM 646 C C . ALA A 1 91 ? 41.957 1.956 56.981 1.00 37.25 91 ALA A C 1
ATOM 648 O O . ALA A 1 91 ? 40.910 1.640 56.418 1.00 37.25 91 ALA A O 1
ATOM 649 N N . PRO A 1 92 ? 42.015 2.035 58.331 1.00 35.34 92 PRO A N 1
ATOM 650 C CA . PRO A 1 92 ? 41.622 0.945 59.241 1.00 35.34 92 PRO A CA 1
ATOM 651 C C . PRO A 1 92 ? 40.310 1.142 60.049 1.00 35.34 92 PRO A C 1
ATOM 653 O O . PRO A 1 92 ? 39.853 2.261 60.258 1.00 35.34 92 PRO A O 1
ATOM 656 N N . LEU A 1 93 ? 39.744 0.018 60.527 1.00 43.06 93 LEU A N 1
ATOM 657 C CA . LEU A 1 93 ? 38.634 -0.163 61.510 1.00 43.06 93 LEU A CA 1
ATOM 658 C C . LEU A 1 93 ? 39.088 0.154 62.965 1.00 43.06 93 LEU A C 1
ATOM 660 O O . LEU A 1 93 ? 40.308 0.109 63.160 1.00 43.06 93 LEU A O 1
ATOM 664 N N . PRO A 1 94 ? 38.219 0.429 63.995 1.00 46.38 94 PRO A N 1
ATOM 665 C CA . PRO A 1 94 ? 37.397 -0.588 64.749 1.00 46.38 94 PRO A CA 1
ATOM 666 C C . PRO A 1 94 ? 36.169 -0.023 65.567 1.00 46.38 94 PRO A C 1
ATOM 668 O O . PRO A 1 94 ? 35.854 1.152 65.366 1.00 46.38 94 PRO A O 1
ATOM 671 N N . PRO A 1 95 ? 35.505 -0.714 66.553 1.00 51.03 95 PRO A N 1
ATOM 672 C CA . PRO A 1 95 ? 35.269 -2.161 66.867 1.00 51.03 95 PRO A CA 1
ATOM 673 C C . PRO A 1 95 ? 33.745 -2.550 67.010 1.00 51.03 95 PRO A C 1
ATOM 675 O O . PRO A 1 95 ? 32.940 -1.705 67.375 1.00 51.03 95 PRO A O 1
ATOM 678 N N . GLU A 1 96 ? 33.271 -3.734 66.557 1.00 41.28 96 GLU A N 1
ATOM 679 C CA . GLU A 1 96 ? 32.833 -4.970 67.304 1.00 41.28 96 GLU A CA 1
ATOM 680 C C . GLU A 1 96 ? 31.570 -4.887 68.226 1.00 41.28 96 GLU A C 1
ATOM 682 O O . GLU A 1 96 ? 31.229 -3.779 68.627 1.00 41.28 96 GLU A O 1
ATOM 687 N N . PRO A 1 97 ? 30.863 -5.995 68.626 1.00 48.19 97 PRO A N 1
ATOM 688 C CA . PRO A 1 97 ? 31.197 -7.434 68.505 1.00 48.19 97 PRO A CA 1
ATOM 689 C C . PRO A 1 97 ? 30.039 -8.401 68.100 1.00 48.19 97 PRO A C 1
ATOM 691 O O . PRO A 1 97 ? 28.857 -8.090 68.211 1.00 48.19 97 PRO A O 1
ATOM 694 N N . LEU A 1 98 ? 30.392 -9.633 67.702 1.00 35.22 98 LEU A N 1
ATOM 695 C CA . LEU A 1 98 ? 30.032 -10.903 68.378 1.00 35.22 98 LEU A CA 1
ATOM 696 C C . LEU A 1 98 ? 30.061 -12.124 67.428 1.00 35.22 98 LEU A C 1
ATOM 698 O O . LEU A 1 98 ? 29.141 -12.377 66.660 1.00 35.22 98 LEU A O 1
ATOM 702 N N . LEU A 1 99 ? 31.082 -12.952 67.680 1.00 37.00 99 LEU A N 1
ATOM 703 C CA . LEU A 1 99 ? 31.051 -14.419 67.755 1.00 37.00 99 LEU A CA 1
ATOM 704 C C . LEU A 1 99 ? 31.125 -15.281 66.472 1.00 37.00 99 LEU A C 1
ATOM 706 O O . LEU A 1 99 ? 30.168 -15.442 65.728 1.00 37.00 99 LEU A O 1
ATOM 710 N N . ARG A 1 100 ? 32.234 -16.045 66.458 1.00 36.91 100 ARG A N 1
ATOM 711 C CA . ARG A 1 100 ? 32.397 -17.463 66.062 1.00 36.91 100 ARG A CA 1
ATOM 712 C C . ARG A 1 100 ? 32.737 -17.790 64.601 1.00 36.91 100 ARG A C 1
ATOM 714 O O . ARG A 1 100 ? 31.894 -18.103 63.778 1.00 36.91 100 ARG A O 1
ATOM 721 N N . THR A 1 101 ? 34.047 -17.803 64.357 1.00 36.41 101 THR A N 1
ATOM 722 C CA . THR A 1 101 ? 34.887 -18.995 64.104 1.00 36.41 101 THR A CA 1
ATOM 723 C C . THR A 1 101 ? 34.293 -20.201 63.338 1.00 36.41 101 THR A C 1
ATOM 725 O O . THR A 1 101 ? 33.390 -20.876 63.820 1.00 36.41 101 THR A O 1
ATOM 728 N N . VAL A 1 102 ? 35.039 -20.560 62.278 1.00 38.19 102 VAL A N 1
ATOM 729 C CA . VAL A 1 102 ? 35.232 -21.860 61.582 1.00 38.19 102 VAL A CA 1
ATOM 730 C C . VAL A 1 102 ? 34.365 -22.164 60.346 1.00 38.19 102 VAL A C 1
ATOM 732 O O . VAL A 1 102 ? 33.213 -22.567 60.431 1.00 38.19 102 VAL A O 1
ATOM 735 N N . VAL A 1 103 ? 35.026 -22.056 59.188 1.00 41.09 103 VAL A N 1
ATOM 736 C CA . VAL A 1 103 ? 34.682 -22.590 57.852 1.00 41.09 103 VAL A CA 1
ATOM 737 C C . VAL A 1 103 ? 34.983 -24.105 57.823 1.00 41.09 103 VAL A C 1
ATOM 739 O O . VAL A 1 103 ? 35.933 -24.528 58.485 1.00 41.09 103 VAL A O 1
ATOM 742 N N . PRO A 1 104 ? 34.269 -24.931 57.033 1.00 42.59 104 PRO A N 1
ATOM 743 C CA . PRO A 1 104 ? 34.926 -25.404 55.811 1.00 42.59 104 PRO A CA 1
ATOM 744 C C . PRO A 1 104 ? 34.003 -25.501 54.580 1.00 42.59 104 PRO A C 1
ATOM 746 O O . PRO A 1 104 ? 32.895 -26.015 54.635 1.00 42.59 104 PRO A O 1
ATOM 749 N N . LEU A 1 105 ? 34.541 -25.022 53.456 1.00 47.56 105 LEU A N 1
ATOM 750 C CA . LEU A 1 105 ? 34.487 -25.603 52.109 1.00 47.56 105 LEU A CA 1
ATOM 751 C C . LEU A 1 105 ? 33.180 -26.304 51.654 1.00 47.56 105 LEU A C 1
ATOM 753 O O . LEU A 1 105 ? 32.987 -27.493 51.893 1.00 47.56 105 LEU A O 1
ATOM 757 N N . SER A 1 106 ? 32.367 -25.621 50.842 1.00 38.66 106 SER A N 1
ATOM 758 C CA . SER A 1 106 ? 31.745 -26.229 49.653 1.00 38.66 106 SER A CA 1
ATOM 759 C C . SER A 1 106 ? 31.231 -25.175 48.675 1.00 38.66 106 SER A C 1
ATOM 761 O O . SER A 1 106 ? 30.646 -24.160 49.037 1.00 38.66 106 SER A O 1
ATOM 763 N N . THR A 1 107 ? 31.548 -25.449 47.423 1.00 49.12 107 THR A N 1
ATOM 764 C CA . THR A 1 107 ? 31.352 -24.695 46.195 1.00 49.12 107 THR A CA 1
ATOM 765 C C . THR A 1 107 ? 29.871 -24.519 45.857 1.00 49.12 107 THR A C 1
ATOM 767 O O . THR A 1 107 ? 29.215 -25.510 45.568 1.00 49.12 107 THR A O 1
ATOM 770 N N . GLU A 1 108 ? 29.370 -23.285 45.764 1.00 41.72 108 GLU A N 1
ATOM 771 C CA . GLU A 1 108 ? 28.284 -22.972 44.822 1.00 41.72 108 GLU A CA 1
ATOM 772 C C . GLU A 1 108 ? 28.323 -21.480 44.438 1.00 41.72 108 GLU A C 1
ATOM 774 O O . GLU A 1 108 ? 28.045 -20.615 45.272 1.00 41.72 108 GLU A O 1
ATOM 779 N N . PRO A 1 109 ? 28.725 -21.126 43.203 1.00 46.78 109 PRO A N 1
ATOM 780 C CA . PRO A 1 109 ? 28.547 -19.776 42.702 1.00 46.78 109 PRO A CA 1
ATOM 781 C C . PRO A 1 109 ? 27.066 -19.548 42.389 1.00 46.78 109 PRO A C 1
ATOM 783 O O . PRO A 1 109 ? 26.441 -20.343 41.687 1.00 46.78 109 PRO A O 1
ATOM 786 N N . LEU A 1 110 ? 26.537 -18.429 42.892 1.00 51.50 110 LEU A N 1
ATOM 787 C CA . LEU A 1 110 ? 25.226 -17.874 42.549 1.00 51.50 110 LEU A CA 1
ATOM 788 C C . LEU A 1 110 ? 24.951 -18.024 41.040 1.00 51.50 110 LEU A C 1
ATOM 790 O O . LEU A 1 110 ? 25.828 -17.685 40.236 1.00 51.50 110 LEU A O 1
ATOM 794 N N . PRO A 1 111 ? 23.758 -18.492 40.629 1.00 47.88 111 PRO A N 1
ATOM 795 C CA . PRO A 1 111 ? 23.438 -18.615 39.220 1.00 47.88 111 PRO A CA 1
ATOM 796 C C . PRO A 1 111 ? 23.469 -17.224 38.588 1.00 47.88 111 PRO A C 1
ATOM 798 O O . PRO A 1 111 ? 22.665 -16.347 38.902 1.00 47.88 111 PRO A O 1
ATOM 801 N N . VAL A 1 112 ? 24.435 -17.038 37.690 1.00 63.41 112 VAL A N 1
ATOM 802 C CA . VAL A 1 112 ? 24.504 -15.915 36.757 1.00 63.41 112 VAL A CA 1
ATOM 803 C C . VAL A 1 112 ? 23.124 -15.768 36.103 1.00 63.41 112 VAL A C 1
ATOM 805 O O . VAL A 1 112 ? 22.577 -16.788 35.664 1.00 63.41 112 VAL A O 1
ATOM 808 N N . PRO A 1 113 ? 22.539 -14.556 36.013 1.00 53.81 113 PRO A N 1
ATOM 809 C CA . PRO A 1 113 ? 21.316 -14.344 35.256 1.00 53.81 113 PRO A CA 1
ATOM 810 C C . PRO A 1 113 ? 21.575 -14.801 33.824 1.00 53.81 113 PRO A C 1
ATOM 812 O O . PRO A 1 113 ? 22.321 -14.173 33.072 1.00 53.81 113 PRO A O 1
ATOM 815 N N . ARG A 1 114 ? 21.021 -15.958 33.466 1.00 58.81 114 ARG A N 1
ATOM 816 C CA . ARG A 1 114 ? 21.084 -16.464 32.102 1.00 58.81 114 ARG A CA 1
ATOM 817 C C . ARG A 1 114 ? 20.285 -15.465 31.257 1.00 58.81 114 ARG A C 1
ATOM 819 O O . ARG A 1 114 ? 19.141 -15.190 31.628 1.00 58.81 114 ARG A O 1
ATOM 826 N N . PRO A 1 115 ? 20.842 -14.896 30.172 1.00 52.28 115 PRO A N 1
ATOM 827 C CA . PRO A 1 115 ? 20.051 -14.101 29.245 1.00 52.28 115 PRO A CA 1
ATOM 828 C C . PRO A 1 115 ? 18.845 -14.938 28.831 1.00 52.28 115 PRO A C 1
ATOM 830 O O . PRO A 1 115 ? 19.003 -16.110 28.474 1.00 52.28 115 PRO A O 1
ATOM 833 N N . ALA A 1 116 ? 17.645 -14.368 28.954 1.00 60.47 116 ALA A N 1
ATOM 834 C CA . ALA A 1 116 ? 16.441 -15.011 28.456 1.00 60.47 116 ALA A CA 1
ATOM 835 C C . ALA A 1 116 ? 16.692 -15.433 26.997 1.00 60.47 116 ALA A C 1
ATOM 837 O O . ALA A 1 116 ? 17.297 -14.653 26.253 1.00 60.47 116 ALA A O 1
ATOM 838 N N . PRO A 1 117 ? 16.281 -16.645 26.580 1.00 54.81 117 PRO A N 1
ATOM 839 C CA . PRO A 1 117 ? 16.321 -17.012 25.176 1.00 54.81 117 PRO A CA 1
ATOM 840 C C . PRO A 1 117 ? 15.619 -15.904 24.399 1.00 54.81 117 PRO A C 1
ATOM 842 O O . PRO A 1 117 ? 14.461 -15.594 24.688 1.00 54.81 117 PRO A O 1
ATOM 845 N N . LEU A 1 118 ? 16.341 -15.268 23.475 1.00 57.72 118 LEU A N 1
ATOM 846 C CA . LEU A 1 118 ? 15.743 -14.364 22.505 1.00 57.72 118 LEU A CA 1
ATOM 847 C C . LEU A 1 118 ? 14.571 -15.132 21.900 1.00 57.72 118 LEU A C 1
ATOM 849 O O . LEU A 1 118 ? 14.771 -16.203 21.320 1.00 57.72 118 LEU A O 1
ATOM 853 N N . ALA A 1 119 ? 13.354 -14.634 22.123 1.00 57.91 119 ALA A N 1
ATOM 854 C CA . ALA A 1 119 ? 12.184 -15.164 21.451 1.00 57.91 119 ALA A CA 1
ATOM 855 C C . ALA A 1 119 ? 12.527 -15.257 19.957 1.00 57.91 119 ALA A C 1
ATOM 857 O O . ALA A 1 119 ? 13.186 -14.339 19.448 1.00 57.91 119 ALA A O 1
ATOM 858 N N . PRO A 1 120 ? 12.157 -16.353 19.270 1.00 52.75 120 PRO A N 1
ATOM 859 C CA . PRO A 1 120 ? 12.383 -16.450 17.840 1.00 52.75 120 PRO A CA 1
ATOM 860 C C . PRO A 1 120 ? 11.833 -15.175 17.217 1.00 52.75 120 PRO A C 1
ATOM 862 O O . PRO A 1 120 ? 10.670 -14.827 17.435 1.00 52.75 120 PRO A O 1
ATOM 865 N N . THR A 1 121 ? 12.705 -14.439 16.528 1.00 53.31 121 THR A N 1
ATOM 866 C CA . THR A 1 121 ? 12.303 -13.294 15.722 1.00 53.31 121 THR A CA 1
ATOM 867 C C . THR A 1 121 ? 11.109 -13.770 14.896 1.00 53.31 121 THR A C 1
ATOM 869 O O . THR A 1 121 ? 11.252 -14.794 14.216 1.00 53.31 121 THR A O 1
ATOM 872 N N . PRO A 1 122 ? 9.919 -13.146 15.014 1.00 56.62 122 PRO A N 1
ATOM 873 C CA . PRO A 1 122 ? 8.787 -13.566 14.206 1.00 56.62 122 PRO A CA 1
ATOM 874 C C . PRO A 1 122 ? 9.231 -13.534 12.740 1.00 56.62 122 PRO A C 1
ATOM 876 O O . PRO A 1 122 ? 10.079 -12.700 12.393 1.00 56.62 122 PRO A O 1
ATOM 879 N N . PRO A 1 123 ? 8.734 -14.455 11.893 1.00 53.72 123 PRO A N 1
ATOM 880 C CA . PRO A 1 123 ? 9.048 -14.409 10.475 1.00 53.72 123 PRO A CA 1
ATOM 881 C C . PRO A 1 123 ? 8.794 -12.979 10.011 1.00 53.72 123 PRO A C 1
ATOM 883 O O . PRO A 1 123 ? 7.748 -12.409 10.322 1.00 53.72 123 PRO A O 1
ATOM 886 N N . VAL A 1 124 ? 9.791 -12.376 9.364 1.00 57.56 124 VAL A N 1
ATOM 887 C CA . VAL A 1 124 ? 9.656 -11.053 8.760 1.00 57.56 124 VAL A CA 1
ATOM 888 C C . VAL A 1 124 ? 8.644 -11.227 7.632 1.00 57.56 124 VAL A C 1
ATOM 890 O O . VAL A 1 124 ? 9.010 -11.516 6.494 1.00 57.56 124 VAL A O 1
ATOM 893 N N . GLU A 1 125 ? 7.353 -11.179 7.968 1.00 61.75 125 GLU A N 1
ATOM 894 C CA . GLU A 1 125 ? 6.283 -11.149 6.986 1.00 61.75 125 GLU A CA 1
ATOM 895 C C . GLU A 1 125 ? 6.590 -9.956 6.089 1.00 61.75 125 GLU A C 1
ATOM 897 O O . GLU A 1 125 ? 6.822 -8.846 6.566 1.00 61.75 125 GLU A O 1
ATOM 902 N N . SER A 1 126 ? 6.716 -10.201 4.788 1.00 71.81 126 SER A N 1
ATOM 903 C CA . SER A 1 126 ? 7.057 -9.147 3.841 1.00 71.81 126 SER A CA 1
ATOM 904 C C . SER A 1 126 ? 5.868 -8.196 3.736 1.00 71.81 126 SER A C 1
ATOM 906 O O . SER A 1 126 ? 4.902 -8.473 3.025 1.00 71.81 126 SER A O 1
ATOM 908 N N . ILE A 1 127 ? 5.927 -7.109 4.505 1.00 86.25 127 ILE A N 1
ATOM 909 C CA . ILE A 1 127 ? 4.915 -6.059 4.522 1.00 86.25 127 ILE A CA 1
ATOM 910 C C . ILE A 1 127 ? 5.146 -5.157 3.312 1.00 86.25 127 ILE A C 1
ATOM 912 O O . ILE A 1 127 ? 6.190 -4.518 3.192 1.00 86.25 127 ILE A O 1
ATOM 916 N N . LEU A 1 128 ? 4.166 -5.096 2.415 1.00 89.62 128 LEU A N 1
ATOM 917 C CA . LEU A 1 128 ? 4.191 -4.210 1.259 1.00 89.62 128 LEU A CA 1
ATOM 918 C C . LEU A 1 128 ? 3.594 -2.853 1.631 1.00 89.62 128 LEU A C 1
ATOM 920 O O . LEU A 1 128 ? 2.457 -2.773 2.096 1.00 89.62 128 LEU A O 1
ATOM 924 N N . THR A 1 129 ? 4.353 -1.788 1.400 1.00 91.25 129 THR A N 1
ATOM 925 C CA . THR A 1 129 ? 3.915 -0.400 1.586 1.00 91.25 129 THR A CA 1
ATOM 926 C C . THR A 1 129 ? 3.657 0.269 0.235 1.00 91.25 129 THR A C 1
ATOM 928 O O . THR A 1 129 ? 4.318 -0.087 -0.745 1.00 91.25 129 THR A O 1
ATOM 931 N N . PRO A 1 130 ? 2.748 1.256 0.160 1.00 91.88 130 PRO A N 1
ATOM 932 C CA . PRO A 1 130 ? 2.567 2.058 -1.041 1.00 91.88 130 PRO A CA 1
ATOM 933 C C . PRO A 1 130 ? 3.860 2.756 -1.457 1.00 91.88 130 PRO A C 1
ATOM 935 O O . PRO A 1 130 ? 4.681 3.134 -0.618 1.00 91.88 130 PRO A O 1
ATOM 938 N N . ASN A 1 131 ? 4.027 2.932 -2.765 1.00 92.25 131 ASN A N 1
ATOM 939 C CA . ASN A 1 131 ? 5.069 3.783 -3.330 1.00 92.25 131 ASN A CA 1
ATOM 940 C C . ASN A 1 131 ? 4.697 5.282 -3.230 1.00 92.25 131 ASN A C 1
ATOM 942 O O . ASN A 1 131 ? 3.682 5.647 -2.636 1.00 92.25 131 ASN A O 1
ATOM 946 N N . ALA A 1 132 ? 5.514 6.159 -3.823 1.00 88.19 132 ALA A N 1
ATOM 947 C CA . ALA A 1 132 ? 5.294 7.610 -3.808 1.00 88.19 132 ALA A CA 1
ATOM 948 C C . ALA A 1 132 ? 3.981 8.040 -4.496 1.00 88.19 132 ALA A C 1
ATOM 950 O O . ALA A 1 132 ? 3.441 9.102 -4.200 1.00 88.19 132 ALA A O 1
ATOM 951 N N . GLU A 1 133 ? 3.455 7.205 -5.390 1.00 87.00 133 GLU A N 1
ATOM 952 C CA . GLU A 1 133 ? 2.203 7.401 -6.115 1.00 87.00 133 GLU A CA 1
ATOM 953 C C . GLU A 1 133 ? 0.995 6.745 -5.418 1.00 87.00 133 GLU A C 1
ATOM 955 O O . GLU A 1 133 ? -0.083 6.665 -6.010 1.00 87.00 133 GLU A O 1
ATOM 960 N N . ASN A 1 134 ? 1.156 6.261 -4.180 1.00 90.00 134 ASN A N 1
ATOM 961 C CA . ASN A 1 134 ? 0.148 5.509 -3.426 1.00 90.00 134 ASN A CA 1
ATOM 962 C C . ASN A 1 134 ? -0.329 4.231 -4.143 1.00 90.00 134 ASN A C 1
ATOM 964 O O . ASN A 1 134 ? -1.500 3.858 -4.072 1.00 90.00 134 ASN A O 1
ATOM 968 N N . VAL A 1 135 ? 0.570 3.540 -4.842 1.00 90.94 135 VAL A N 1
ATOM 969 C CA . VAL A 1 135 ? 0.301 2.278 -5.540 1.00 90.94 135 VAL A CA 1
ATOM 970 C C . VAL A 1 135 ? 1.021 1.124 -4.844 1.00 90.94 135 VAL A C 1
ATOM 972 O O . VAL A 1 135 ? 2.203 1.222 -4.514 1.00 90.94 135 VAL A O 1
ATOM 975 N N . ILE A 1 136 ? 0.318 0.006 -4.665 1.00 90.81 136 ILE A N 1
ATOM 976 C CA . ILE A 1 136 ? 0.900 -1.278 -4.270 1.00 90.81 136 ILE A CA 1
ATOM 977 C C . ILE A 1 136 ? 0.684 -2.268 -5.417 1.00 90.81 136 ILE A C 1
ATOM 979 O O . ILE A 1 136 ? -0.453 -2.608 -5.742 1.00 90.81 136 ILE A O 1
ATOM 983 N N . ASP A 1 137 ? 1.770 -2.741 -6.028 1.00 88.38 137 ASP A N 1
ATOM 984 C CA . ASP A 1 137 ? 1.715 -3.679 -7.153 1.00 88.38 137 ASP A CA 1
ATOM 985 C C . ASP A 1 137 ? 2.036 -5.107 -6.696 1.00 88.38 137 ASP A C 1
ATOM 987 O O . ASP A 1 137 ? 3.193 -5.524 -6.699 1.00 88.38 137 ASP A O 1
ATOM 991 N N . LEU A 1 138 ? 1.024 -5.874 -6.269 1.00 86.69 138 LEU A N 1
ATOM 992 C CA . LEU A 1 138 ? 1.253 -7.254 -5.816 1.00 86.69 138 LEU A CA 1
ATOM 993 C C . LEU A 1 138 ? 1.683 -8.148 -6.972 1.00 86.69 138 LEU A C 1
ATOM 995 O O . LEU A 1 138 ? 2.424 -9.106 -6.754 1.00 86.69 138 LEU A O 1
ATOM 999 N N . VAL A 1 139 ? 1.227 -7.860 -8.191 1.00 84.62 139 VAL A N 1
ATOM 1000 C CA . VAL A 1 139 ? 1.519 -8.707 -9.346 1.00 84.62 139 VAL A CA 1
ATOM 1001 C C . VAL A 1 139 ? 2.990 -8.606 -9.719 1.00 84.62 139 VAL A C 1
ATOM 1003 O O . VAL A 1 139 ? 3.636 -9.635 -9.908 1.00 84.62 139 VAL A O 1
ATOM 1006 N N . ALA A 1 140 ? 3.553 -7.395 -9.716 1.00 82.50 140 ALA A N 1
ATOM 1007 C CA . ALA A 1 140 ? 4.986 -7.189 -9.895 1.00 82.50 140 ALA A CA 1
ATOM 1008 C C . ALA A 1 140 ? 5.808 -7.959 -8.850 1.00 82.50 140 ALA A C 1
ATOM 1010 O O . ALA A 1 140 ? 6.793 -8.608 -9.201 1.00 82.50 140 ALA A O 1
ATOM 1011 N N . VAL A 1 141 ? 5.378 -7.957 -7.584 1.00 81.50 141 VAL A N 1
ATOM 1012 C CA . VAL A 1 141 ? 6.096 -8.663 -6.513 1.00 81.50 141 VAL A CA 1
ATOM 1013 C C . VAL A 1 141 ? 5.976 -10.188 -6.655 1.00 81.50 141 VAL A C 1
ATOM 1015 O O . VAL A 1 141 ? 6.953 -10.907 -6.456 1.00 81.50 141 VAL A O 1
ATOM 1018 N N . ILE A 1 142 ? 4.810 -10.718 -7.029 1.00 79.75 142 ILE A N 1
ATOM 1019 C CA . ILE A 1 142 ? 4.628 -12.160 -7.284 1.00 79.75 142 ILE A CA 1
ATOM 1020 C C . ILE A 1 142 ? 5.481 -12.612 -8.478 1.00 79.75 142 ILE A C 1
ATOM 1022 O O . ILE A 1 142 ? 6.102 -13.672 -8.440 1.00 79.75 142 ILE A O 1
ATOM 1026 N N . VAL A 1 143 ? 5.550 -11.797 -9.532 1.00 77.00 143 VAL A N 1
ATOM 1027 C CA . VAL A 1 143 ? 6.340 -12.092 -10.733 1.00 77.00 143 VAL A CA 1
ATOM 1028 C C . VAL A 1 143 ? 7.842 -11.965 -10.476 1.00 77.00 143 VAL A C 1
ATOM 1030 O O . VAL A 1 143 ? 8.617 -12.754 -11.023 1.00 77.00 143 VAL A O 1
ATOM 1033 N N . ALA A 1 144 ? 8.273 -11.019 -9.641 1.00 73.38 144 ALA A N 1
ATOM 1034 C CA . ALA A 1 144 ? 9.666 -10.895 -9.221 1.00 73.38 144 ALA A CA 1
ATOM 1035 C C . ALA A 1 144 ? 10.127 -12.106 -8.395 1.00 73.38 144 ALA A C 1
ATOM 1037 O O . ALA A 1 144 ? 11.230 -12.599 -8.604 1.00 73.38 144 ALA A O 1
ATOM 1038 N N . GLU A 1 145 ? 9.269 -12.629 -7.518 1.00 73.94 145 GLU A N 1
ATOM 1039 C CA . GLU A 1 145 ? 9.585 -13.750 -6.623 1.00 73.94 145 GLU A CA 1
ATOM 1040 C C . GLU A 1 145 ? 9.306 -15.137 -7.219 1.00 73.94 145 GLU A C 1
ATOM 1042 O O . GLU A 1 145 ? 9.258 -16.120 -6.478 1.00 73.94 145 GLU A O 1
ATOM 1047 N N . LYS A 1 146 ? 9.113 -15.253 -8.542 1.00 69.75 146 LYS A N 1
ATOM 1048 C CA . LYS A 1 146 ? 8.791 -16.536 -9.180 1.00 69.75 146 LYS A CA 1
ATOM 1049 C C . LYS A 1 146 ? 9.799 -17.619 -8.738 1.00 69.75 146 LYS A C 1
ATOM 1051 O O . LYS A 1 146 ? 10.983 -17.517 -9.075 1.00 69.75 146 LYS A O 1
ATOM 1056 N N . PRO A 1 147 ? 9.359 -18.644 -7.982 1.00 60.16 147 PRO A N 1
ATOM 1057 C CA . PRO A 1 147 ? 10.273 -19.557 -7.312 1.00 60.16 147 PRO A CA 1
ATOM 1058 C C . PRO A 1 147 ? 11.063 -20.372 -8.337 1.00 60.16 147 PRO A C 1
ATOM 1060 O O . PRO A 1 147 ? 10.486 -20.977 -9.240 1.00 60.16 147 PRO A O 1
ATOM 1063 N N . GLY A 1 148 ? 12.390 -20.385 -8.186 1.00 66.38 148 GLY A N 1
ATOM 1064 C CA . GLY A 1 148 ? 13.307 -21.180 -9.010 1.00 66.38 148 GLY A CA 1
ATOM 1065 C C . GLY A 1 148 ? 14.071 -20.409 -10.088 1.00 66.38 148 GLY A C 1
ATOM 1066 O O . GLY A 1 148 ? 14.934 -21.000 -10.732 1.00 66.38 148 GLY A O 1
ATOM 1067 N N . GLU A 1 149 ? 13.819 -19.110 -10.268 1.00 66.75 149 GLU A N 1
ATOM 1068 C CA . GLU A 1 149 ? 14.600 -18.275 -11.184 1.00 66.75 149 GLU A CA 1
ATOM 1069 C C . GLU A 1 149 ? 15.467 -17.279 -10.395 1.00 66.75 149 GLU A C 1
ATOM 1071 O O . GLU A 1 149 ? 14.949 -16.593 -9.511 1.00 66.75 149 GLU A O 1
ATOM 1076 N N . PRO A 1 150 ? 16.780 -17.173 -10.672 1.00 72.75 150 PRO A N 1
ATOM 1077 C CA . PRO A 1 150 ? 17.604 -16.141 -10.058 1.00 72.75 150 PRO A CA 1
ATOM 1078 C C . PRO A 1 150 ? 17.052 -14.758 -10.427 1.00 72.75 150 PRO A C 1
ATOM 1080 O O . PRO A 1 150 ? 16.875 -14.437 -11.604 1.00 72.75 150 PRO A O 1
ATOM 1083 N N . VAL A 1 151 ? 16.769 -13.940 -9.409 1.00 74.94 151 VAL A N 1
ATOM 1084 C CA . VAL A 1 151 ? 16.226 -12.586 -9.573 1.00 74.94 151 VAL A CA 1
ATOM 1085 C C . VAL A 1 151 ? 17.275 -11.714 -10.259 1.00 74.94 151 VAL A C 1
ATOM 1087 O O . VAL A 1 151 ? 18.217 -11.238 -9.628 1.00 74.94 151 VAL A O 1
ATOM 1090 N N . ASN A 1 152 ? 17.128 -11.521 -11.569 1.00 78.44 152 ASN A N 1
ATOM 1091 C CA . ASN A 1 152 ? 17.939 -10.571 -12.318 1.00 78.44 152 ASN A CA 1
ATOM 1092 C C . ASN A 1 152 ? 17.328 -9.164 -12.185 1.00 78.44 152 ASN A C 1
ATOM 1094 O O . ASN A 1 152 ? 16.238 -8.943 -12.720 1.00 78.44 152 ASN A O 1
ATOM 1098 N N . PRO A 1 153 ? 18.017 -8.200 -11.545 1.00 76.69 153 PRO A N 1
ATOM 1099 C CA . PRO A 1 153 ? 17.500 -6.844 -11.364 1.00 76.69 153 PRO A CA 1
ATOM 1100 C C . PRO A 1 153 ? 17.406 -6.037 -12.671 1.00 76.69 153 PRO A C 1
ATOM 1102 O O . PRO A 1 153 ? 16.736 -5.010 -12.699 1.00 76.69 153 PRO A O 1
ATOM 1105 N N . PHE A 1 154 ? 18.059 -6.478 -13.751 1.00 76.81 154 PHE A N 1
ATOM 1106 C CA . PHE A 1 154 ? 18.036 -5.810 -15.058 1.00 76.81 154 PHE A CA 1
ATOM 1107 C C . PHE A 1 154 ? 17.025 -6.418 -16.038 1.00 76.81 154 PHE A C 1
ATOM 1109 O O . PHE A 1 154 ? 16.783 -5.849 -17.103 1.00 76.81 154 PHE A O 1
ATOM 1116 N N . THR A 1 155 ? 16.429 -7.568 -15.710 1.00 78.44 155 THR A N 1
ATOM 1117 C CA . THR A 1 155 ? 15.390 -8.169 -16.552 1.00 78.44 155 THR A CA 1
ATOM 1118 C C . THR A 1 155 ? 14.066 -7.455 -16.310 1.00 78.44 155 THR A C 1
ATOM 1120 O O . THR A 1 155 ? 13.487 -7.549 -15.229 1.00 78.44 155 THR A O 1
ATOM 1123 N N . VAL A 1 156 ? 13.544 -6.791 -17.343 1.00 77.38 156 VAL A N 1
ATOM 1124 C CA . VAL A 1 156 ? 12.205 -6.196 -17.304 1.00 77.38 156 VAL A CA 1
ATOM 1125 C C . VAL A 1 156 ? 11.166 -7.312 -17.391 1.00 77.38 156 VAL A C 1
ATOM 1127 O O . VAL A 1 156 ? 11.002 -7.945 -18.432 1.00 77.38 156 VAL A O 1
ATOM 1130 N N . ARG A 1 157 ? 10.458 -7.558 -16.288 1.00 75.25 157 ARG A N 1
ATOM 1131 C CA . ARG A 1 157 ? 9.320 -8.481 -16.238 1.00 75.25 157 ARG A CA 1
ATOM 1132 C C . ARG A 1 157 ? 8.042 -7.667 -16.408 1.00 75.25 157 ARG A C 1
ATOM 1134 O O . ARG A 1 157 ? 7.665 -6.926 -15.505 1.00 75.25 157 ARG A O 1
ATOM 1141 N N . THR A 1 158 ? 7.403 -7.758 -17.571 1.00 71.00 158 THR A N 1
ATOM 1142 C CA . THR A 1 158 ? 6.112 -7.103 -17.810 1.00 71.00 158 THR A CA 1
ATOM 1143 C C . THR A 1 158 ? 4.967 -8.046 -17.463 1.00 71.00 158 THR A C 1
ATOM 1145 O O . THR A 1 158 ? 5.013 -9.244 -17.743 1.00 71.00 158 THR A O 1
ATOM 1148 N N . VAL A 1 159 ? 3.931 -7.494 -16.837 1.00 70.50 159 VAL A N 1
ATOM 1149 C CA . VAL A 1 159 ? 2.682 -8.195 -16.537 1.00 70.50 159 VAL A CA 1
ATOM 1150 C C . VAL A 1 159 ? 1.621 -7.685 -17.513 1.00 70.50 159 VAL A C 1
ATOM 1152 O O . VAL A 1 159 ? 1.449 -6.466 -17.602 1.00 70.50 159 VAL A O 1
ATOM 1155 N N . PRO A 1 160 ? 0.922 -8.564 -18.254 1.00 74.56 160 PRO A N 1
ATOM 1156 C CA . PRO A 1 160 ? -0.191 -8.152 -19.101 1.00 74.56 160 PRO A CA 1
ATOM 1157 C C . PRO A 1 160 ? -1.296 -7.491 -18.262 1.00 74.56 160 PRO A C 1
ATOM 1159 O O . PRO A 1 160 ? -1.677 -8.050 -17.226 1.00 74.56 160 PRO A O 1
ATOM 1162 N N . PRO A 1 161 ? -1.834 -6.329 -18.673 1.00 69.62 161 PRO A N 1
ATOM 1163 C CA . PRO A 1 161 ? -2.890 -5.652 -17.929 1.00 69.62 161 PRO A CA 1
ATOM 1164 C C . PRO A 1 161 ? -4.180 -6.475 -17.828 1.00 69.62 161 PRO A C 1
ATOM 1166 O O . PRO A 1 161 ? -4.952 -6.281 -16.896 1.00 69.62 161 PRO A O 1
ATOM 1169 N N . GLU A 1 162 ? -4.390 -7.436 -18.726 1.00 74.75 162 GLU A N 1
ATOM 1170 C CA . GLU A 1 162 ? -5.542 -8.340 -18.727 1.00 74.75 162 GLU A CA 1
ATOM 1171 C C . GLU A 1 162 ? -5.500 -9.377 -17.595 1.00 74.75 162 GLU A C 1
ATOM 1173 O O . GLU A 1 162 ? -6.507 -10.030 -17.350 1.00 74.75 162 GLU A O 1
ATOM 1178 N N . ALA A 1 163 ? -4.356 -9.540 -16.917 1.00 76.69 163 ALA A N 1
ATOM 1179 C CA . ALA A 1 163 ? -4.160 -10.479 -15.808 1.00 76.69 163 ALA A CA 1
ATOM 1180 C C . ALA A 1 163 ? -4.188 -9.802 -14.422 1.00 76.69 163 ALA A C 1
ATOM 1182 O O . ALA A 1 163 ? -3.930 -10.459 -13.410 1.00 76.69 163 ALA A O 1
ATOM 1183 N N . MET A 1 164 ? -4.467 -8.494 -14.364 1.00 85.81 164 MET A N 1
ATOM 1184 C CA . MET A 1 164 ? -4.491 -7.724 -13.121 1.00 85.81 164 MET A CA 1
ATOM 1185 C C . MET A 1 164 ? -5.809 -6.977 -12.923 1.00 85.81 164 MET A C 1
ATOM 1187 O O . MET A 1 164 ? -6.399 -6.432 -13.854 1.00 85.81 164 MET A O 1
ATOM 1191 N N . ARG A 1 165 ? -6.246 -6.918 -11.667 1.00 88.94 165 ARG A N 1
ATOM 1192 C CA . ARG A 1 165 ? -7.368 -6.111 -11.195 1.00 88.94 165 ARG A CA 1
ATOM 1193 C C . ARG A 1 165 ? -6.846 -5.005 -10.303 1.00 88.94 165 ARG A C 1
ATOM 1195 O O . ARG A 1 165 ? -6.122 -5.261 -9.348 1.00 88.94 165 ARG A O 1
ATOM 1202 N N . GLU A 1 166 ? -7.268 -3.780 -10.562 1.00 89.62 166 GLU A N 1
ATOM 1203 C CA . GLU A 1 166 ? -6.941 -2.653 -9.701 1.00 89.62 166 GLU A CA 1
ATOM 1204 C C . GLU A 1 166 ? -8.097 -2.321 -8.757 1.00 89.62 166 GLU A C 1
ATOM 1206 O O . GLU A 1 166 ? -9.245 -2.192 -9.182 1.00 89.62 166 GLU A O 1
ATOM 1211 N N . VAL A 1 167 ? -7.783 -2.190 -7.469 1.00 91.56 167 VAL A N 1
ATOM 1212 C CA . VAL A 1 167 ? -8.727 -1.861 -6.400 1.00 91.56 167 VAL A CA 1
ATOM 1213 C C . VAL A 1 167 ? -8.277 -0.566 -5.735 1.00 91.56 167 VAL A C 1
ATOM 1215 O O . VAL A 1 167 ? -7.154 -0.469 -5.247 1.00 91.56 167 VAL A O 1
ATOM 1218 N N . SER A 1 168 ? -9.158 0.431 -5.697 1.00 92.88 168 SER A N 1
ATOM 1219 C CA . SER A 1 168 ? -8.916 1.679 -4.970 1.00 92.88 168 SER A CA 1
ATOM 1220 C C . SER A 1 168 ? -9.408 1.544 -3.530 1.00 92.88 168 SER A C 1
ATOM 1222 O O . SER A 1 168 ? -10.593 1.304 -3.289 1.00 92.88 168 SER A O 1
ATOM 1224 N N . VAL A 1 169 ? -8.496 1.700 -2.576 1.00 93.38 169 VAL A N 1
ATOM 1225 C CA . VAL A 1 169 ? -8.759 1.587 -1.140 1.00 93.38 169 VAL A CA 1
ATOM 1226 C C . VAL A 1 169 ? -8.361 2.892 -0.463 1.00 93.38 169 VAL A C 1
ATOM 1228 O O . VAL A 1 169 ? -7.190 3.260 -0.437 1.00 93.38 169 VAL A O 1
ATOM 1231 N N . HIS A 1 170 ? -9.336 3.604 0.084 1.00 94.62 170 HIS A N 1
ATOM 1232 C CA . HIS A 1 170 ? -9.129 4.834 0.836 1.00 94.62 170 HIS A CA 1
ATOM 1233 C C . HIS A 1 170 ? -9.297 4.570 2.330 1.00 94.62 170 HIS A C 1
ATOM 1235 O O . HIS A 1 170 ? -10.356 4.106 2.748 1.00 94.62 170 HIS A O 1
ATOM 1241 N N . VAL A 1 171 ? -8.269 4.871 3.125 1.00 93.75 171 VAL A N 1
ATOM 1242 C CA . VAL A 1 171 ? -8.303 4.759 4.588 1.00 93.75 171 VAL A CA 1
ATOM 1243 C C . VAL A 1 171 ? -8.472 6.162 5.168 1.00 93.75 171 VAL A C 1
ATOM 1245 O O . VAL A 1 171 ? -7.499 6.897 5.312 1.00 93.75 171 VAL A O 1
ATOM 1248 N N . GLY A 1 172 ? -9.714 6.529 5.489 1.00 91.12 172 GLY A N 1
ATOM 1249 C CA . GLY A 1 172 ? -10.060 7.882 5.936 1.00 91.12 172 GLY A CA 1
ATOM 1250 C C . GLY A 1 172 ? -9.728 8.157 7.405 1.00 91.12 172 GLY A C 1
ATOM 1251 O O . GLY A 1 172 ? -9.546 9.305 7.800 1.00 91.12 172 GLY A O 1
ATOM 1252 N N . GLY A 1 173 ? -9.632 7.115 8.232 1.00 92.31 173 GLY A N 1
ATOM 1253 C CA . GLY A 1 173 ? -9.289 7.268 9.641 1.00 92.31 173 GLY A CA 1
ATOM 1254 C C . GLY A 1 173 ? -9.454 5.992 10.449 1.00 92.31 173 GLY A C 1
ATOM 1255 O O . GLY A 1 173 ? -10.029 5.006 9.987 1.00 92.31 173 GLY A O 1
ATOM 1256 N N . ILE A 1 174 ? -8.945 6.025 11.677 1.00 93.81 174 ILE A N 1
ATOM 1257 C CA . ILE A 1 174 ? -9.014 4.915 12.624 1.00 93.81 174 ILE A CA 1
ATOM 1258 C C . ILE A 1 174 ? -9.764 5.381 13.865 1.00 93.81 174 ILE A C 1
ATOM 1260 O O . ILE A 1 174 ? -9.481 6.435 14.435 1.00 93.81 174 ILE A O 1
ATOM 1264 N N . VAL A 1 175 ? -10.733 4.577 14.283 1.00 92.94 175 VAL A N 1
ATOM 1265 C CA . VAL A 1 175 ? -11.512 4.777 15.497 1.00 92.94 175 VAL A CA 1
ATOM 1266 C C . VAL A 1 175 ? -10.961 3.836 16.559 1.00 92.94 175 VAL A C 1
ATOM 1268 O O . VAL A 1 175 ? -11.131 2.615 16.492 1.00 92.94 175 VAL A O 1
ATOM 1271 N N . ALA A 1 176 ? -10.277 4.416 17.543 1.00 88.44 176 ALA A N 1
ATOM 1272 C CA . ALA A 1 176 ? -9.783 3.681 18.696 1.00 88.44 176 ALA A CA 1
ATOM 1273 C C . ALA A 1 176 ? -10.946 3.311 19.633 1.00 88.44 176 ALA A C 1
ATOM 1275 O O . ALA A 1 176 ? -11.764 4.155 19.997 1.00 88.44 176 ALA A O 1
ATOM 1276 N N . GLY A 1 177 ? -11.001 2.046 20.044 1.00 86.50 177 GLY A N 1
ATOM 1277 C CA . GLY A 1 177 ? -12.010 1.514 20.955 1.00 86.50 177 GLY A CA 1
ATOM 1278 C C . GLY A 1 177 ? -11.624 0.121 21.462 1.00 86.50 177 GL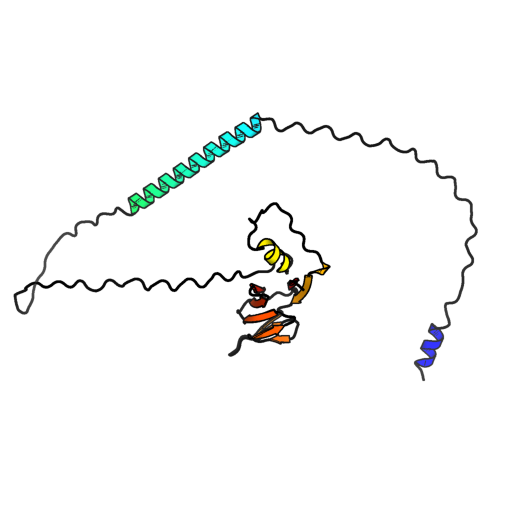Y A C 1
ATOM 1279 O O . GLY A 1 177 ? -10.548 -0.370 21.119 1.00 86.50 177 GLY A O 1
ATOM 1280 N N . PRO A 1 178 ? -12.488 -0.542 22.256 1.00 84.50 178 PRO A N 1
ATOM 1281 C CA . PRO A 1 178 ? -12.264 -1.922 22.702 1.00 84.50 178 PRO A CA 1
ATOM 1282 C C . PRO A 1 178 ? -12.053 -2.897 21.534 1.00 84.50 178 PRO A C 1
ATOM 1284 O O . PRO A 1 178 ? -11.288 -3.849 21.648 1.00 84.50 178 PRO A O 1
ATOM 1287 N N . ALA A 1 179 ? -12.708 -2.615 20.406 1.00 87.56 179 ALA A N 1
ATOM 1288 C CA . ALA A 1 179 ? -12.389 -3.162 19.098 1.00 87.56 179 ALA A CA 1
ATOM 1289 C C . ALA A 1 179 ? -11.953 -2.002 18.194 1.00 87.56 179 ALA A C 1
ATOM 1291 O O . ALA A 1 179 ? -12.719 -1.056 17.987 1.00 87.56 179 ALA A O 1
ATOM 1292 N N . ALA A 1 180 ? -10.725 -2.056 17.680 1.00 89.38 180 ALA A N 1
ATOM 1293 C CA . ALA A 1 180 ? -10.248 -1.073 16.716 1.00 89.38 180 ALA A CA 1
ATOM 1294 C C . ALA A 1 180 ? -11.070 -1.184 15.425 1.00 89.38 180 ALA A C 1
ATOM 1296 O O . ALA A 1 180 ? -11.273 -2.285 14.910 1.00 89.38 180 ALA A O 1
ATOM 1297 N N . CYS A 1 181 ? -11.546 -0.049 14.920 1.00 91.88 181 CYS A N 1
ATOM 1298 C CA . CYS A 1 181 ? -12.276 0.032 13.658 1.00 91.88 181 CYS A CA 1
ATOM 1299 C C . CYS A 1 181 ? -11.553 1.008 12.731 1.00 91.88 181 CYS A C 1
ATOM 1301 O O . CYS A 1 181 ? -11.060 2.039 13.185 1.00 91.88 181 CYS A O 1
ATOM 1303 N N . ALA A 1 182 ? -11.514 0.718 11.438 1.00 93.38 182 ALA A N 1
ATOM 1304 C CA . ALA A 1 182 ? -11.006 1.640 10.429 1.00 93.38 182 ALA A CA 1
ATOM 1305 C C . ALA A 1 182 ? -12.145 2.082 9.510 1.00 93.38 182 ALA A C 1
ATOM 1307 O O . ALA A 1 182 ? -13.086 1.327 9.274 1.00 93.38 182 ALA A O 1
ATOM 1308 N N . VAL A 1 183 ? -12.069 3.305 8.993 1.00 94.06 183 VAL A N 1
ATOM 1309 C CA . VAL A 1 183 ? -12.966 3.791 7.943 1.00 94.06 183 VAL A CA 1
ATOM 1310 C C . VAL A 1 183 ? -12.284 3.548 6.604 1.00 94.06 183 VAL A C 1
ATOM 1312 O O . VAL A 1 183 ? -11.335 4.250 6.253 1.00 94.06 183 VAL A O 1
ATOM 1315 N N . VAL A 1 184 ? -12.752 2.540 5.871 1.00 93.25 184 VAL A N 1
ATOM 1316 C CA . VAL A 1 184 ? -12.242 2.161 4.551 1.00 93.25 184 VAL A CA 1
ATOM 1317 C C . VAL A 1 184 ? -13.333 2.381 3.508 1.00 93.25 184 VAL A C 1
ATOM 1319 O O . VAL A 1 184 ? -14.406 1.793 3.619 1.00 93.25 184 VAL A O 1
ATOM 1322 N 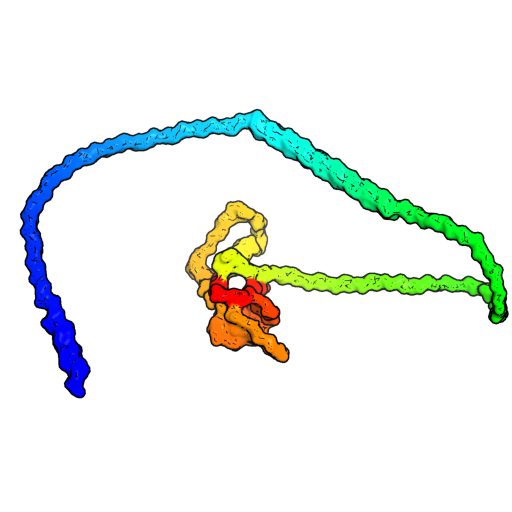N . ASN A 1 185 ? -13.079 3.215 2.494 1.00 92.25 185 ASN A N 1
ATOM 1323 C CA . ASN A 1 185 ? -14.058 3.578 1.454 1.00 92.25 185 ASN A CA 1
ATOM 1324 C C . ASN A 1 185 ? -15.428 3.983 2.049 1.00 92.25 185 ASN A C 1
ATOM 1326 O O . ASN A 1 185 ? -16.466 3.443 1.664 1.00 92.25 185 ASN A O 1
ATOM 1330 N N . ASP A 1 186 ? -15.409 4.870 3.050 1.00 90.06 186 ASP A N 1
ATOM 1331 C CA . ASP A 1 186 ? -16.590 5.362 3.785 1.00 90.06 186 ASP A CA 1
ATOM 1332 C C . ASP A 1 186 ? -17.367 4.298 4.584 1.00 90.06 186 ASP A C 1
ATOM 1334 O O . ASP A 1 186 ? -18.481 4.544 5.054 1.00 90.06 186 ASP A O 1
ATOM 1338 N N . ARG A 1 187 ? -16.788 3.108 4.784 1.00 92.50 187 ARG A N 1
ATOM 1339 C CA . ARG A 1 187 ? -17.364 2.034 5.601 1.00 92.50 187 ARG A CA 1
ATOM 1340 C C . ARG A 1 187 ? -16.509 1.759 6.828 1.00 92.50 187 ARG A C 1
ATOM 1342 O O . ARG A 1 187 ? -15.288 1.709 6.742 1.00 92.50 187 ARG A O 1
ATOM 1349 N N . LEU A 1 188 ? -17.162 1.548 7.967 1.00 92.69 188 LEU A N 1
ATOM 1350 C CA . LEU A 1 188 ? -16.504 1.050 9.172 1.00 92.69 188 LEU A CA 1
ATOM 1351 C C . LEU A 1 188 ? -16.236 -0.443 9.017 1.00 92.69 188 LEU A C 1
ATOM 1353 O O . LEU A 1 188 ? -17.166 -1.198 8.746 1.00 92.69 188 LEU A O 1
ATOM 1357 N N . VAL A 1 189 ? -14.980 -0.836 9.203 1.00 94.25 189 VAL A N 1
ATOM 1358 C CA . VAL A 1 189 ? -14.516 -2.221 9.098 1.00 94.25 189 VAL A CA 1
ATOM 1359 C C . VAL A 1 189 ? -13.675 -2.597 10.312 1.00 94.25 189 VAL A C 1
ATOM 1361 O O . VAL A 1 189 ? -12.944 -1.765 10.863 1.00 94.25 189 VAL A O 1
ATOM 1364 N N . GLN A 1 190 ? -13.774 -3.856 10.730 1.00 94.06 190 GLN A N 1
ATOM 1365 C CA . GLN A 1 190 ? -12.999 -4.429 11.832 1.00 94.06 190 GLN A CA 1
ATOM 1366 C C . GLN A 1 190 ? -11.975 -5.461 11.348 1.00 94.06 190 GLN A C 1
ATOM 1368 O O . GLN A 1 190 ? -12.015 -5.939 10.213 1.00 94.06 190 GLN A O 1
ATOM 1373 N N . ALA A 1 191 ? -11.045 -5.826 12.234 1.00 91.75 191 ALA A N 1
ATOM 1374 C CA . ALA A 1 191 ? -10.140 -6.944 11.989 1.00 91.75 191 ALA A CA 1
ATOM 1375 C C . ALA A 1 191 ? -10.940 -8.244 11.773 1.00 91.75 191 ALA A C 1
ATOM 1377 O O . ALA A 1 191 ? -11.834 -8.572 12.550 1.00 91.75 191 ALA A O 1
ATOM 1378 N N . GLY A 1 192 ? -10.608 -8.979 10.714 1.00 90.69 192 GLY A N 1
ATOM 1379 C CA . GLY A 1 192 ? -11.299 -10.186 10.262 1.00 90.69 192 GLY A CA 1
ATOM 1380 C C . GLY A 1 192 ? -12.293 -9.964 9.117 1.00 90.69 192 GLY A C 1
ATOM 1381 O O . GLY A 1 192 ? -12.700 -10.937 8.483 1.00 90.69 192 GLY A O 1
ATOM 1382 N N . GLU A 1 193 ? -12.669 -8.721 8.805 1.00 91.81 193 GLU A N 1
ATOM 1383 C CA . GLU A 1 193 ? -13.534 -8.430 7.657 1.00 91.81 193 GLU A CA 1
ATOM 1384 C C . GLU A 1 193 ? -12.776 -8.499 6.326 1.00 91.81 193 GLU A C 1
ATOM 1386 O O . GLU A 1 193 ? -11.555 -8.381 6.276 1.00 91.81 193 GLU A O 1
ATOM 1391 N N . THR A 1 194 ? -13.500 -8.698 5.221 1.00 91.06 194 THR A N 1
ATOM 1392 C CA . THR A 1 194 ? -12.917 -8.756 3.872 1.00 91.06 194 THR A CA 1
ATOM 1393 C C . THR A 1 194 ? -13.518 -7.678 2.976 1.00 91.06 194 THR A C 1
ATOM 1395 O O . THR A 1 194 ? -14.737 -7.562 2.873 1.00 91.06 194 THR A O 1
ATOM 1398 N N . ILE A 1 195 ? -12.661 -6.919 2.293 1.00 89.25 195 ILE A N 1
ATOM 1399 C CA . ILE A 1 195 ? -13.020 -5.800 1.417 1.00 89.25 195 ILE A CA 1
ATOM 1400 C C . ILE A 1 195 ? -12.417 -6.065 0.043 1.00 89.25 195 ILE A C 1
ATOM 1402 O O . ILE A 1 195 ? -11.199 -6.067 -0.097 1.00 89.25 195 ILE A O 1
ATOM 1406 N N . GLU A 1 196 ? -13.243 -6.285 -0.982 1.00 84.06 196 GLU A N 1
ATOM 1407 C CA . GLU A 1 196 ? -12.767 -6.414 -2.373 1.00 84.06 196 GLU A CA 1
ATOM 1408 C C . GLU A 1 196 ? -11.651 -7.474 -2.562 1.00 84.06 196 GLU A C 1
ATOM 1410 O O . GLU A 1 196 ? -10.769 -7.301 -3.403 1.00 84.06 196 GLU A O 1
ATOM 1415 N N . SER A 1 197 ? -11.718 -8.571 -1.789 1.00 85.19 197 SER A N 1
ATOM 1416 C CA . SER A 1 197 ? -10.738 -9.678 -1.672 1.00 85.19 197 SER A CA 1
ATOM 1417 C C . SER A 1 197 ? -9.554 -9.454 -0.720 1.00 85.19 197 SER A C 1
ATOM 1419 O O . SER A 1 197 ? -8.741 -10.357 -0.534 1.00 85.19 197 SER A O 1
ATOM 1421 N N . LEU A 1 198 ? -9.463 -8.294 -0.070 1.00 90.50 198 LEU A N 1
ATOM 1422 C CA . LEU A 1 198 ? -8.451 -7.982 0.941 1.00 90.50 198 LEU A CA 1
ATOM 1423 C C . LEU A 1 198 ? -8.995 -8.279 2.343 1.00 90.50 198 LEU A C 1
ATOM 1425 O O . LEU A 1 198 ? -9.983 -7.677 2.756 1.00 90.50 198 LEU A O 1
ATOM 1429 N N . ALA A 1 199 ?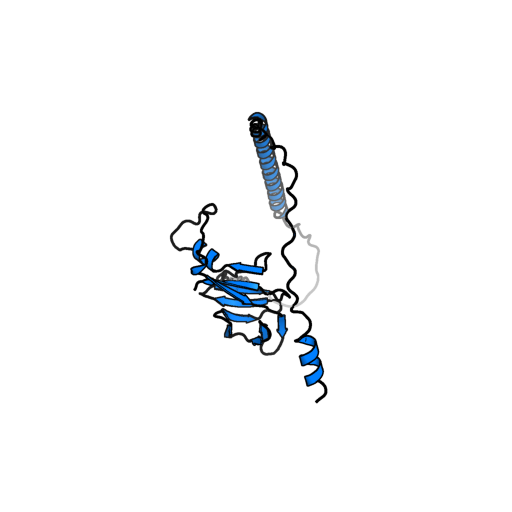 -8.356 -9.177 3.090 1.00 93.06 199 ALA A N 1
ATOM 1430 C CA . ALA A 1 199 ? -8.748 -9.471 4.468 1.00 93.06 199 ALA A CA 1
ATOM 1431 C C . ALA A 1 199 ? -8.077 -8.489 5.438 1.00 93.06 199 ALA A C 1
ATOM 1433 O O . ALA A 1 199 ? -6.859 -8.350 5.420 1.00 93.06 199 ALA A O 1
ATOM 1434 N N . VAL A 1 200 ? -8.832 -7.814 6.300 1.00 93.12 200 VAL A N 1
ATOM 1435 C CA . VAL A 1 200 ? -8.280 -6.935 7.339 1.00 93.12 200 VAL A CA 1
ATOM 1436 C C . VAL A 1 200 ? -7.663 -7.817 8.418 1.00 93.12 200 VAL A C 1
ATOM 1438 O O . VAL A 1 200 ? -8.377 -8.492 9.151 1.00 93.12 200 VAL A O 1
ATOM 1441 N N . GLU A 1 201 ? -6.339 -7.839 8.526 1.00 92.19 201 GLU A N 1
ATOM 1442 C CA . GLU A 1 201 ? -5.664 -8.661 9.531 1.00 92.19 201 GLU A CA 1
ATOM 1443 C C . GLU A 1 201 ? -5.551 -7.914 10.861 1.00 92.19 201 GLU A C 1
ATOM 1445 O O . GLU A 1 201 ? -5.903 -8.442 11.916 1.00 92.19 201 GLU A O 1
ATOM 1450 N N . ARG A 1 202 ? -5.068 -6.670 10.815 1.00 91.62 202 ARG A N 1
ATOM 1451 C CA . ARG A 1 202 ? -4.822 -5.838 11.997 1.00 91.62 202 ARG A CA 1
ATOM 1452 C C . ARG A 1 202 ? -5.048 -4.364 11.673 1.00 91.62 202 ARG A C 1
ATOM 1454 O O . ARG A 1 202 ? -4.810 -3.919 10.555 1.00 91.62 202 ARG A O 1
ATOM 1461 N N . ILE A 1 203 ? -5.486 -3.608 12.673 1.00 93.31 203 ILE A N 1
ATOM 1462 C CA . ILE A 1 203 ? -5.652 -2.154 12.591 1.00 93.31 203 ILE A CA 1
ATOM 1463 C C . ILE A 1 203 ? -4.637 -1.541 13.559 1.00 93.31 203 ILE A C 1
ATOM 1465 O O . ILE A 1 203 ? -4.727 -1.756 14.768 1.00 93.31 203 ILE A O 1
ATOM 1469 N N . GLU A 1 204 ? -3.639 -0.849 13.014 1.00 91.94 204 GLU A N 1
ATOM 1470 C CA . GLU A 1 204 ? -2.665 -0.054 13.770 1.00 91.94 204 GLU A CA 1
ATOM 1471 C C . GLU A 1 204 ? -3.242 1.350 14.026 1.00 91.94 204 GLU A C 1
ATOM 1473 O O . GLU A 1 204 ? -4.307 1.656 13.503 1.00 91.94 204 GLU A O 1
ATOM 1478 N N . PRO A 1 205 ? -2.600 2.219 14.828 1.00 89.56 205 PRO A N 1
ATOM 1479 C CA . PRO A 1 205 ? -3.065 3.594 15.051 1.00 89.56 205 PRO A CA 1
ATOM 1480 C C . PRO A 1 205 ? -2.914 4.523 13.836 1.00 89.56 205 PRO A C 1
ATOM 1482 O O . PRO A 1 205 ? -3.613 5.529 13.748 1.00 89.56 205 PRO A O 1
ATOM 1485 N N . ASP A 1 206 ? -1.998 4.204 12.922 1.00 90.56 206 ASP A N 1
ATOM 1486 C CA . ASP A 1 206 ? -1.626 5.029 11.767 1.00 90.56 206 ASP A CA 1
ATOM 1487 C C . ASP A 1 206 ? -1.763 4.298 10.417 1.00 90.56 206 ASP A C 1
ATOM 1489 O O . ASP A 1 206 ? -1.601 4.909 9.357 1.00 90.56 206 ASP A O 1
ATOM 1493 N N . ALA A 1 207 ? -2.079 3.000 10.433 1.00 92.19 207 ALA A N 1
ATOM 1494 C CA . ALA A 1 207 ? -2.232 2.186 9.234 1.00 92.19 207 ALA A CA 1
ATOM 1495 C C . ALA A 1 207 ? -3.179 0.996 9.438 1.00 92.19 207 ALA A C 1
ATOM 1497 O O . ALA A 1 207 ? -3.416 0.526 10.549 1.00 92.19 207 ALA A O 1
ATOM 1498 N N . VAL A 1 208 ? -3.688 0.463 8.333 1.00 93.00 208 VAL A N 1
ATOM 1499 C CA . VAL A 1 208 ? -4.470 -0.773 8.294 1.00 93.00 208 VAL A CA 1
ATOM 1500 C C . VAL A 1 208 ? -3.652 -1.845 7.585 1.00 93.00 208 VAL A C 1
ATOM 1502 O O . VAL A 1 208 ? -3.190 -1.651 6.459 1.00 93.00 208 VAL A O 1
ATOM 1505 N N . LEU A 1 209 ? -3.472 -2.984 8.251 1.00 93.56 209 LEU A N 1
ATOM 1506 C CA . LEU A 1 209 ? -2.798 -4.155 7.707 1.00 93.56 209 LEU A CA 1
ATOM 1507 C C . LEU A 1 209 ? -3.834 -5.068 7.050 1.00 93.56 209 LEU A C 1
ATOM 1509 O O . LEU A 1 209 ? -4.695 -5.651 7.712 1.00 93.56 209 LEU A O 1
ATOM 1513 N N . LEU A 1 210 ? -3.737 -5.186 5.733 1.00 93.38 210 LEU A N 1
ATOM 1514 C CA . LEU A 1 210 ? -4.594 -5.998 4.880 1.00 93.38 210 LEU A CA 1
ATOM 1515 C C . LEU A 1 210 ? -3.802 -7.193 4.354 1.00 93.38 210 LEU A C 1
ATOM 1517 O O . LEU A 1 210 ? -2.621 -7.075 4.059 1.00 93.38 210 LEU A O 1
ATOM 1521 N N . ARG A 1 211 ? -4.437 -8.345 4.191 1.00 92.38 211 ARG A N 1
ATOM 1522 C CA . ARG A 1 211 ? -3.813 -9.565 3.690 1.00 92.38 211 ARG A CA 1
ATOM 1523 C C . ARG A 1 211 ? -4.451 -9.997 2.387 1.00 92.38 211 ARG A C 1
ATOM 1525 O O . ARG A 1 211 ? -5.673 -10.064 2.269 1.00 92.38 211 ARG A O 1
ATOM 1532 N N . HIS A 1 212 ? -3.606 -10.330 1.419 1.00 90.00 212 HIS A N 1
ATOM 1533 C CA . HIS A 1 212 ? -4.024 -10.840 0.120 1.00 90.00 212 HIS A CA 1
ATOM 1534 C C . HIS A 1 212 ? -3.013 -11.859 -0.401 1.00 90.00 212 HIS A C 1
ATOM 1536 O O . HIS A 1 212 ? -1.810 -11.605 -0.392 1.00 90.00 212 HIS A O 1
ATOM 1542 N N . SER A 1 213 ? -3.488 -13.028 -0.841 1.00 82.31 213 SER A N 1
ATOM 1543 C CA . SER A 1 213 ? -2.651 -14.126 -1.360 1.00 82.31 213 SER A CA 1
ATOM 1544 C C . SER A 1 213 ? -1.444 -14.476 -0.473 1.00 82.31 213 SER A C 1
ATOM 1546 O O . SER A 1 213 ? -0.360 -14.772 -0.968 1.00 82.31 213 SER A O 1
ATOM 1548 N N . GLY A 1 214 ? -1.614 -14.403 0.851 1.00 84.12 214 GLY A N 1
ATOM 1549 C CA . GLY A 1 214 ? -0.553 -14.692 1.821 1.00 84.12 214 GLY A CA 1
ATOM 1550 C C . GLY A 1 214 ? 0.451 -13.559 2.067 1.00 84.12 214 GLY A C 1
ATOM 1551 O O . GLY A 1 214 ? 1.332 -13.741 2.900 1.00 84.12 214 GLY A O 1
ATOM 1552 N N . ARG A 1 215 ? 0.312 -12.402 1.407 1.00 87.25 215 ARG A N 1
ATOM 1553 C CA . ARG A 1 215 ? 1.136 -11.206 1.637 1.00 87.25 215 ARG A CA 1
ATOM 1554 C C . ARG A 1 215 ? 0.397 -10.181 2.485 1.00 87.25 215 ARG A C 1
ATOM 1556 O O . ARG A 1 215 ? -0.815 -10.023 2.334 1.00 87.25 215 ARG A O 1
ATOM 1563 N N . LEU A 1 216 ? 1.142 -9.472 3.329 1.00 91.94 216 LEU A N 1
ATOM 1564 C CA . LEU A 1 216 ? 0.622 -8.395 4.161 1.00 91.94 216 LEU A CA 1
ATOM 1565 C C . LEU A 1 216 ? 0.864 -7.047 3.473 1.00 91.94 216 LEU A C 1
ATOM 1567 O O . LEU A 1 216 ? 1.952 -6.777 2.973 1.00 91.94 216 LEU A O 1
ATOM 1571 N N . LEU A 1 217 ? -0.158 -6.207 3.435 1.00 93.31 217 LEU A N 1
ATOM 1572 C CA . LEU A 1 217 ? -0.196 -4.897 2.804 1.00 93.31 217 LEU A CA 1
ATOM 1573 C C . LEU A 1 217 ? -0.465 -3.872 3.897 1.00 93.31 217 LEU A C 1
ATOM 1575 O O . LEU A 1 217 ? -1.465 -3.976 4.604 1.00 93.31 217 LEU A O 1
ATOM 1579 N N . ARG A 1 218 ? 0.399 -2.873 4.039 1.00 94.31 218 ARG A N 1
ATOM 1580 C CA . ARG A 1 218 ? 0.226 -1.802 5.018 1.00 94.31 218 ARG A CA 1
ATOM 1581 C C . ARG A 1 218 ? -0.297 -0.561 4.329 1.00 94.31 218 ARG A C 1
ATOM 1583 O O . ARG A 1 218 ? 0.453 0.107 3.627 1.00 94.31 218 ARG A O 1
ATOM 1590 N N . LEU A 1 219 ? -1.567 -0.245 4.547 1.00 93.62 219 LEU A N 1
ATOM 1591 C CA . LEU A 1 219 ? -2.197 0.943 3.990 1.00 93.62 219 LEU A CA 1
ATOM 1592 C C . LEU A 1 219 ? -2.208 2.049 5.053 1.00 93.62 219 LEU A C 1
ATOM 1594 O O . LEU A 1 219 ? -2.919 1.910 6.049 1.00 93.62 219 LEU A O 1
ATOM 1598 N N . PRO A 1 220 ? -1.412 3.118 4.890 1.00 93.44 220 PRO A N 1
ATOM 1599 C CA . PRO A 1 220 ? -1.413 4.239 5.820 1.00 93.44 220 PRO A CA 1
ATOM 1600 C C . PRO A 1 220 ? -2.740 5.002 5.758 1.00 93.44 220 PRO A C 1
ATOM 1602 O O . PRO A 1 220 ? -3.415 5.007 4.728 1.00 93.44 220 PRO A O 1
ATOM 1605 N N . VAL A 1 221 ? -3.091 5.683 6.850 1.00 93.50 221 VAL A N 1
ATOM 1606 C CA . VAL A 1 221 ? -4.186 6.662 6.836 1.00 93.50 221 VAL A CA 1
ATOM 1607 C C . VAL A 1 221 ? -3.749 7.858 5.999 1.00 93.50 221 VAL A C 1
ATOM 1609 O O . VAL A 1 221 ? -2.839 8.597 6.379 1.00 93.50 221 VAL A O 1
ATOM 1612 N N . THR A 1 222 ? -4.381 8.041 4.845 1.00 90.00 222 THR A N 1
ATOM 1613 C CA . THR A 1 222 ? -4.061 9.117 3.905 1.00 90.00 222 THR A CA 1
ATOM 1614 C C . THR A 1 222 ? -5.335 9.681 3.295 1.00 90.00 222 THR A C 1
ATOM 1616 O O . THR A 1 222 ? -6.327 8.982 3.114 1.00 90.00 222 THR A O 1
ATOM 1619 N N . GLU A 1 223 ? -5.303 10.964 2.931 1.00 88.69 223 GLU A N 1
ATOM 1620 C CA . GLU A 1 223 ? -6.426 11.619 2.245 1.00 88.69 223 GLU A CA 1
ATOM 1621 C C . GLU A 1 223 ? -6.652 11.060 0.830 1.00 88.69 223 GLU A C 1
ATOM 1623 O O . GLU A 1 223 ? -7.754 11.136 0.293 1.00 88.69 223 GLU A O 1
ATOM 1628 N N . GLN A 1 224 ? -5.616 10.486 0.213 1.00 91.31 224 GLN A N 1
ATOM 1629 C CA . GLN A 1 224 ? -5.685 9.950 -1.143 1.00 91.31 224 GLN A CA 1
ATOM 1630 C C . GLN A 1 224 ? -6.004 8.448 -1.139 1.00 91.31 224 GLN A C 1
ATOM 1632 O O . GLN A 1 224 ? -5.511 7.710 -0.287 1.00 91.31 224 GLN A O 1
ATOM 1637 N N . PRO A 1 225 ? -6.795 7.949 -2.102 1.00 92.31 225 PRO A N 1
ATOM 1638 C CA . PRO A 1 225 ? -7.010 6.517 -2.250 1.00 92.31 225 PRO A CA 1
ATOM 1639 C C . PRO A 1 225 ? -5.710 5.814 -2.663 1.00 92.31 225 PRO A C 1
ATOM 1641 O O . PRO A 1 225 ? -5.049 6.215 -3.621 1.00 92.31 225 PRO A O 1
ATOM 1644 N N . THR A 1 226 ? -5.375 4.726 -1.972 1.00 93.12 226 THR A N 1
ATOM 1645 C CA . THR A 1 226 ? -4.282 3.822 -2.346 1.00 93.12 226 THR A CA 1
ATOM 1646 C C . THR A 1 226 ? -4.772 2.853 -3.418 1.00 93.12 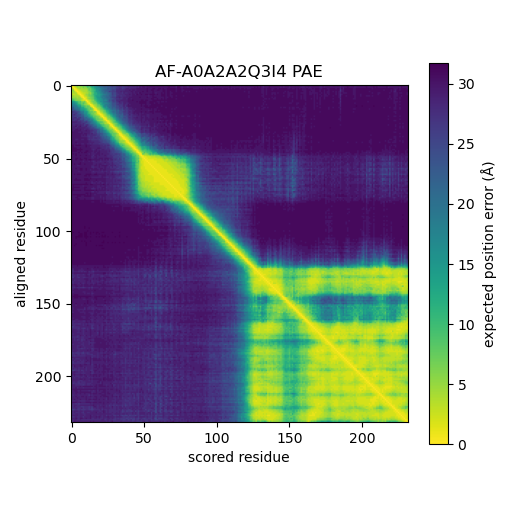226 THR A C 1
ATOM 1648 O O . THR A 1 226 ? -5.809 2.209 -3.258 1.00 93.12 226 THR A O 1
ATOM 1651 N N . ARG A 1 227 ? -4.036 2.723 -4.521 1.00 93.62 227 ARG A N 1
ATOM 1652 C CA . ARG A 1 227 ? -4.364 1.805 -5.621 1.00 93.62 227 ARG A CA 1
ATOM 1653 C C . ARG A 1 227 ? -3.626 0.488 -5.422 1.00 93.62 227 ARG A C 1
ATOM 1655 O O . ARG A 1 227 ? -2.400 0.440 -5.465 1.00 93.62 227 ARG A O 1
ATOM 1662 N N . VAL A 1 228 ? -4.364 -0.592 -5.219 1.00 92.06 228 VAL A N 1
ATOM 1663 C CA . VAL A 1 228 ? -3.812 -1.934 -5.030 1.00 92.06 228 VAL A CA 1
ATOM 1664 C C . VAL A 1 228 ? -4.037 -2.738 -6.305 1.00 92.06 228 VAL A C 1
ATOM 1666 O O . VAL A 1 228 ? -5.177 -2.981 -6.697 1.00 92.06 228 VAL A O 1
ATOM 1669 N N . ARG A 1 229 ? -2.956 -3.154 -6.970 1.00 91.06 229 ARG A N 1
ATOM 1670 C CA . ARG A 1 229 ? -3.017 -4.022 -8.153 1.00 91.06 229 ARG A CA 1
ATOM 1671 C C . ARG A 1 229 ? -2.889 -5.469 -7.712 1.00 91.06 229 ARG A C 1
ATOM 1673 O O . ARG A 1 229 ? -1.839 -5.889 -7.225 1.00 91.06 229 ARG A O 1
ATOM 1680 N N . LEU A 1 230 ? -3.977 -6.203 -7.868 1.00 89.81 230 LEU A N 1
ATOM 1681 C CA . LEU A 1 230 ? -4.137 -7.597 -7.492 1.00 89.81 230 LEU A CA 1
ATOM 1682 C C . LEU A 1 230 ? -4.058 -8.484 -8.738 1.00 89.81 230 LEU A C 1
ATOM 1684 O O . LEU A 1 230 ? -4.496 -8.063 -9.810 1.00 89.81 230 LEU A O 1
ATOM 1688 N N . PRO A 1 231 ? -3.525 -9.709 -8.629 1.00 86.19 231 PRO A N 1
ATOM 1689 C CA . PRO A 1 231 ? -3.708 -10.706 -9.676 1.00 86.19 231 PRO A CA 1
ATOM 1690 C C . PRO A 1 231 ? -5.191 -11.102 -9.754 1.00 86.19 231 PRO A C 1
ATOM 1692 O O . PRO A 1 231 ? -5.874 -11.104 -8.726 1.00 86.19 231 PRO A O 1
ATOM 1695 N N . LEU A 1 232 ? -5.679 -11.396 -10.963 1.00 81.75 232 LEU A N 1
ATOM 1696 C CA . LEU A 1 232 ? -7.020 -11.960 -11.178 1.00 81.75 232 LEU A CA 1
ATOM 1697 C C . LEU A 1 232 ? -7.148 -13.398 -10.663 1.00 81.75 232 LEU A C 1
ATOM 1699 O O . LEU A 1 232 ? -6.137 -14.139 -10.705 1.00 81.75 232 LEU A O 1
#

Solvent-accessible surface area (backbone atoms only — not comparable to full-atom values): 15281 Å² total; per-residue (Å²): 132,71,69,64,60,57,56,54,61,67,72,74,70,77,94,72,86,78,77,82,79,82,85,71,85,75,79,85,74,77,82,78,77,82,76,78,79,81,76,78,80,77,81,74,81,73,82,56,67,67,60,55,53,50,50,50,53,51,50,51,54,50,52,52,52,52,51,54,50,51,51,53,51,50,51,50,55,56,59,69,70,65,72,77,80,81,86,82,84,86,83,86,90,91,82,91,89,84,88,82,88,86,84,81,90,81,91,75,82,78,83,69,84,71,77,73,78,76,70,78,76,71,80,81,70,68,67,46,59,56,48,99,83,31,39,34,58,51,44,62,53,55,64,62,60,44,85,91,56,85,78,56,92,82,64,87,81,84,76,66,72,92,54,48,43,78,45,79,48,28,31,78,43,66,48,88,55,101,65,53,31,35,29,46,73,93,35,82,45,43,64,73,41,71,56,100,79,32,32,28,67,44,70,53,94,63,31,39,33,30,34,47,97,91,38,40,33,45,44,57,60,37,97,61,60,30,38,37,33,36,64,110

Mean predicted aligned error: 22.4 Å

Sequence (232 aa):
MKHLLIAIVIGLAGCQTPLPPRVLPAPAKPLAAIPPPPSPPAPAPAPTSASLEQKLRQQAQYIEALISQNDALTAKLAGANGGTPPPRTVAPLPPEPLLRTVVPLSTEPLPVPRPAPLAPTPPVESILTPNAENVIDLVAVIVAEKPGEPVNPFTVRTVPPEAMREVSVHVGGIVAGPAACAVVNDRLVQAGETIESLAVERIEPDAVLLRHSGRLLRLPVTEQPTRVRLPL

Foldseek 3Di:
DVVVVVVVVVVPPDPDDDDDDDDDDDPDDPPDDDDPDDDDPDDDPDDPVVVVVVVVVVVVVVVVVVVVVVVVVVVVVVVVVPDDDDDDDDDDDDDDDDDDDDDDDDDDDDDDPDPDPDDPPPPPQPEFEADPVLETEVVVVCQQPVPPDDRDPPDDDDDPPVFKDKDWWAFQAWDDDPFIWTQIPNDTDGQQDADPQWHFHDDDRFWTWTDHPSHTYTGGNDPGTRIYIDGD

Secondary structure (DSSP, 8-state):
--HHHHHHHHSSS------PPP-PPPPPPP--PPPPPPPPPPPPPPPPHHHHHHHHHHHHHHHHHHHHHHHHHHHHHHHHT--PPPP--------------------------PPPP-PPPPP---EE---TTSEEEHHHHHHHT-TTS---TTS-----GGGEEEEEE-EEEEE-SSS-EEEETTEEEET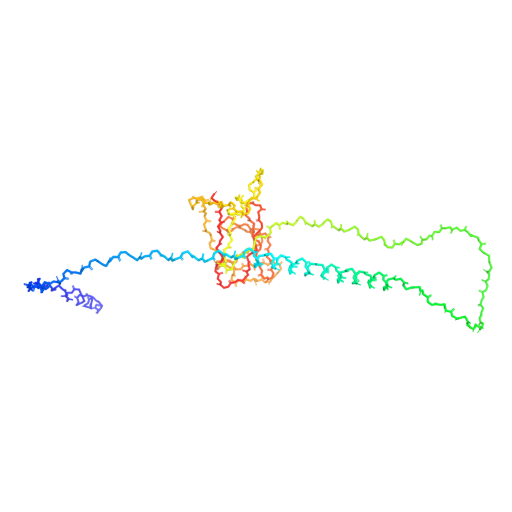T-EETTEEEEEE-SSEEEEEETTEEEEEE--SSPEEEEEE-

Radius of gyration: 39.66 Å; Cα contacts (8 Å, |Δi|>4): 207; chains: 1; bounding box: 94×59×123 Å

Nearest PDB structures (foldseek):
  8oer-assembly1_B  TM=4.303E-01  e=1.263E+00  Homo sapiens
  6epd-assembly1_I  TM=2.711E-01  e=3.346E+00  Rattus norvegicus
  7qo6-assembly1_H  TM=2.712E-01  e=3.779E+00  Saccharomyces cerevisiae
  7w3k-assembly1_B  TM=2.178E-01  e=2.056E+00  Homo sapiens